Protein AF-A0A556VVG6-F1 (afdb_monomer_lite)

Radius of gyration: 18.78 Å; chains: 1; bounding box: 62×35×52 Å

Foldseek 3Di:
DPDDPAFEAEAFDVACTQFVHGLLVLLQVLQPDHDDPCLVPVDDQLCPLVSSLSVLVVSLVVPCALVSQQVSQQQGQTFPPWGGAGPDCGRCVVRVNNVVDPDDQDFDWDQDPSRGIHTAASDADDDPRHRRRDQVLVVLVVVQVVVCVVPVHGRPEYEYEEEEPSRQRNQLNHAQRYEYAYAPPGHNNVVVVVCCVVPPPSRHYHYQYDNGVVSVVVVVVVPD

Sequence (224 aa):
MVSTAARFLFLFDFDETLIDENSDNSVVRAAPFTLPVSLSNSQRPRFFLEHSQKIMTFLNESGVTEEAVRDAIERIPASPGRGGASPLPTWLRHAGARGLFAEVFTNPAEFNRDGRLVLRPYHAHSCPECPENMCKQLILRDYASKRAKEQGEPFQKIFYIGDGQNDVCPTLALGLNDTVFPRRGFPMHRIIQDLQRTQPGVYRPSVVPWERGQDVVDFLKTIL

pLDDT: mean 87.8, std 13.01, range [29.97, 98.69]

Structure (mmCIF, N/CA/C/O backbone):
data_AF-A0A556VVG6-F1
#
_entry.id   AF-A0A556VVG6-F1
#
loop_
_atom_site.group_PDB
_atom_site.id
_atom_site.type_symbol
_atom_site.label_atom_id
_atom_site.label_alt_id
_atom_site.label_comp_id
_atom_site.label_asym_id
_atom_site.label_entity_id
_atom_site.label_seq_id
_atom_site.pdbx_PDB_ins_code
_atom_site.Cartn_x
_atom_site.Cartn_y
_atom_site.Cartn_z
_atom_site.occupancy
_atom_site.B_iso_or_equiv
_atom_site.auth_seq_id
_atom_site.auth_comp_id
_atom_site.auth_asym_id
_atom_site.auth_atom_id
_atom_site.pdbx_PDB_model_num
ATOM 1 N N . MET A 1 1 ? -36.905 3.305 13.032 1.00 42.81 1 MET A N 1
ATOM 2 C CA . MET A 1 1 ? -35.471 3.629 12.872 1.00 42.81 1 MET A CA 1
ATOM 3 C C . MET A 1 1 ? -34.964 2.850 11.677 1.00 42.81 1 MET A C 1
ATOM 5 O O . MET A 1 1 ? -35.219 1.654 11.628 1.00 42.81 1 MET A O 1
ATOM 9 N N . VAL A 1 2 ? -34.324 3.506 10.709 1.00 49.06 2 VAL A N 1
ATOM 10 C CA . VAL A 1 2 ? -33.578 2.786 9.667 1.00 49.06 2 VAL A CA 1
ATOM 11 C C . VAL A 1 2 ? -32.308 2.273 10.334 1.00 49.06 2 VA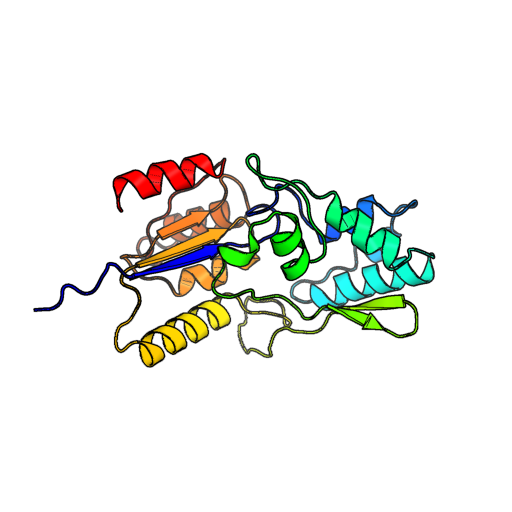L A C 1
ATOM 13 O O . VAL A 1 2 ? -31.573 3.070 10.910 1.00 49.06 2 VAL A O 1
ATOM 16 N N . SER A 1 3 ? -32.085 0.961 10.313 1.00 49.41 3 SER A N 1
ATOM 17 C CA . SER A 1 3 ? -30.791 0.400 10.703 1.00 49.41 3 SER A CA 1
ATOM 18 C C . SER A 1 3 ? -29.770 0.862 9.666 1.00 49.41 3 SER A C 1
ATOM 20 O O . SER A 1 3 ? -29.900 0.494 8.496 1.00 49.41 3 SER A O 1
ATOM 22 N N . THR A 1 4 ? -28.807 1.706 10.047 1.00 65.44 4 THR A N 1
ATOM 23 C CA . THR A 1 4 ? -27.690 2.011 9.151 1.00 65.44 4 THR A CA 1
ATOM 24 C C . THR A 1 4 ? -26.854 0.745 9.008 1.00 65.44 4 THR A C 1
ATOM 26 O O . THR A 1 4 ? -26.454 0.125 9.995 1.00 65.44 4 THR A O 1
ATOM 29 N N . ALA A 1 5 ? -26.664 0.297 7.765 1.00 76.38 5 ALA A N 1
ATOM 30 C CA . ALA A 1 5 ? -25.871 -0.893 7.485 1.00 76.38 5 ALA A CA 1
ATOM 31 C C . ALA A 1 5 ? -24.452 -0.715 8.045 1.00 76.38 5 ALA A C 1
ATOM 33 O O . ALA A 1 5 ? -23.927 0.398 8.065 1.00 76.38 5 ALA A O 1
ATOM 34 N N . ALA A 1 6 ? -23.824 -1.801 8.497 1.00 83.94 6 ALA A N 1
ATOM 35 C CA . ALA A 1 6 ? -22.479 -1.725 9.053 1.00 83.94 6 ALA A CA 1
ATOM 36 C C . ALA A 1 6 ? -21.485 -1.185 8.005 1.00 83.94 6 ALA A C 1
ATOM 38 O O . ALA A 1 6 ? -21.429 -1.669 6.873 1.00 83.94 6 ALA A O 1
ATOM 39 N N . ARG A 1 7 ? -20.725 -0.144 8.368 1.00 91.62 7 ARG A N 1
ATOM 40 C CA . ARG A 1 7 ? -19.848 0.597 7.445 1.00 91.62 7 ARG A CA 1
ATOM 41 C C . ARG A 1 7 ? -18.387 0.386 7.784 1.00 91.62 7 ARG A C 1
ATOM 43 O O . ARG A 1 7 ? -17.877 0.963 8.744 1.00 91.62 7 ARG A O 1
ATOM 50 N N . PHE A 1 8 ? -17.704 -0.363 6.930 1.00 95.62 8 PHE A N 1
ATOM 51 C CA . PHE A 1 8 ? -16.290 -0.681 7.075 1.00 95.62 8 PHE A CA 1
ATOM 52 C C . PHE A 1 8 ? -15.470 -0.107 5.924 1.00 95.62 8 PHE A C 1
ATOM 54 O O . PHE A 1 8 ? -15.934 -0.057 4.784 1.00 95.62 8 PHE A O 1
ATOM 61 N N . LEU A 1 9 ? -14.246 0.319 6.228 1.00 97.00 9 LEU A N 1
ATOM 62 C CA . LEU A 1 9 ? -13.262 0.729 5.231 1.00 97.00 9 LEU A CA 1
ATOM 63 C C . LEU A 1 9 ? -12.093 -0.247 5.259 1.00 97.00 9 LEU A C 1
ATOM 65 O O . LEU A 1 9 ? -11.469 -0.414 6.300 1.00 97.00 9 LEU A O 1
ATOM 69 N N . PHE A 1 10 ? -11.774 -0.840 4.114 1.00 97.62 10 PHE A N 1
ATOM 70 C CA . PHE A 1 10 ? -10.590 -1.673 3.938 1.00 97.62 10 PHE A CA 1
ATOM 71 C C . PHE A 1 10 ? -9.574 -0.928 3.074 1.00 97.62 10 PHE A C 1
ATOM 73 O O . PHE A 1 10 ? -9.920 -0.439 1.996 1.00 97.62 10 PHE A O 1
ATOM 80 N N . LEU A 1 11 ? -8.334 -0.844 3.547 1.00 97.88 11 LEU A N 1
ATOM 81 C CA . LEU A 1 11 ? -7.179 -0.379 2.788 1.00 97.88 11 LEU A CA 1
ATOM 82 C C . LEU A 1 11 ? -6.175 -1.526 2.694 1.00 97.88 11 LEU A C 1
ATOM 84 O O . LEU A 1 11 ? -5.907 -2.193 3.691 1.00 97.88 11 LEU A O 1
ATOM 88 N N . PHE A 1 12 ? -5.621 -1.725 1.506 1.00 96.38 12 PHE A N 1
ATOM 89 C CA . PHE A 1 12 ? -4.607 -2.732 1.219 1.00 96.38 12 PHE A CA 1
ATOM 90 C C . PHE A 1 12 ? -3.403 -2.023 0.599 1.00 96.38 12 PHE A C 1
ATOM 92 O O . PHE A 1 12 ? -3.608 -1.189 -0.290 1.00 96.38 12 PHE A O 1
ATOM 99 N N . ASP A 1 13 ? -2.180 -2.351 1.024 1.00 95.94 13 ASP A N 1
ATOM 100 C CA . ASP A 1 13 ? -1.021 -2.110 0.162 1.00 95.94 13 ASP A CA 1
ATOM 101 C C . ASP A 1 13 ? -1.051 -3.048 -1.052 1.00 95.94 13 ASP A C 1
ATOM 103 O O . ASP A 1 13 ? -1.795 -4.033 -1.082 1.00 95.94 13 ASP A O 1
ATOM 107 N N . PHE A 1 14 ? -0.272 -2.725 -2.080 1.00 91.25 14 PHE A N 1
ATOM 108 C CA . PHE A 1 14 ? -0.204 -3.528 -3.292 1.00 91.25 14 PHE A CA 1
ATOM 109 C C . PHE A 1 14 ? 0.949 -4.533 -3.269 1.00 91.25 14 PHE A C 1
ATOM 111 O O . PHE A 1 14 ? 0.695 -5.737 -3.170 1.00 91.25 14 PHE A O 1
ATOM 118 N N . ASP A 1 15 ? 2.184 -4.032 -3.357 1.00 88.88 15 ASP A N 1
ATOM 119 C CA . ASP A 1 15 ? 3.408 -4.836 -3.327 1.00 88.88 15 ASP A CA 1
ATOM 120 C C . ASP A 1 15 ? 3.462 -5.687 -2.055 1.00 88.88 15 ASP A C 1
ATOM 122 O O . ASP A 1 15 ? 3.043 -5.230 -0.995 1.00 88.88 15 ASP A O 1
ATOM 126 N N . GLU A 1 16 ? 3.929 -6.934 -2.171 1.00 88.88 16 GLU A N 1
ATOM 127 C CA . GLU A 1 16 ? 4.082 -7.879 -1.048 1.00 88.88 16 GLU A CA 1
ATOM 128 C C . GLU A 1 16 ? 2.816 -8.069 -0.163 1.00 88.88 16 GLU A C 1
ATOM 130 O O . GLU A 1 16 ? 2.898 -8.622 0.938 1.00 88.88 16 GLU A O 1
ATOM 135 N N . THR A 1 17 ? 1.636 -7.643 -0.636 1.00 90.31 17 THR A N 1
ATOM 136 C CA . THR A 1 17 ? 0.352 -7.672 0.081 1.00 90.31 17 THR A CA 1
ATOM 137 C C . THR A 1 17 ? -0.777 -8.2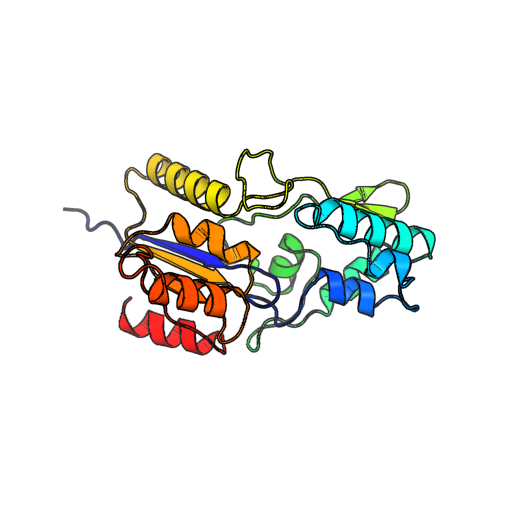26 -0.802 1.00 90.31 17 THR A C 1
ATOM 139 O O . THR A 1 17 ? -1.279 -9.330 -0.561 1.00 90.31 17 THR A O 1
ATOM 142 N N . LEU A 1 18 ? -1.179 -7.502 -1.855 1.00 87.00 18 LEU A N 1
ATOM 143 C CA . LEU A 1 18 ? -2.126 -8.001 -2.870 1.00 87.00 18 LEU A CA 1
ATOM 144 C C . LEU A 1 18 ? -1.428 -8.883 -3.920 1.00 87.00 18 LEU A C 1
ATOM 146 O O . LEU A 1 18 ? -2.054 -9.784 -4.483 1.00 87.00 18 LEU A O 1
ATOM 150 N N . ILE A 1 19 ? -0.139 -8.642 -4.155 1.00 83.44 19 ILE A N 1
ATOM 151 C CA . ILE A 1 19 ? 0.772 -9.484 -4.941 1.00 83.44 19 ILE A CA 1
ATOM 152 C C . ILE A 1 19 ? 1.849 -10.081 -4.021 1.00 83.44 19 ILE A C 1
ATOM 154 O O . ILE A 1 19 ? 2.154 -9.497 -2.987 1.00 83.44 19 ILE A O 1
ATOM 158 N N . ASP A 1 20 ? 2.415 -11.241 -4.368 1.00 78.94 20 ASP A N 1
ATOM 159 C CA . ASP A 1 20 ? 3.465 -11.913 -3.560 1.00 78.94 20 ASP A CA 1
ATOM 160 C C . ASP A 1 20 ? 4.892 -11.469 -3.941 1.00 78.94 20 ASP A C 1
ATOM 162 O O . ASP A 1 20 ? 5.865 -12.183 -3.713 1.00 78.94 20 ASP A O 1
ATOM 166 N N . GLU A 1 21 ? 5.001 -10.318 -4.605 1.00 80.88 21 GLU A N 1
ATOM 167 C CA . GLU A 1 21 ? 6.246 -9.748 -5.113 1.00 80.88 21 GLU A CA 1
ATOM 168 C C . GLU A 1 21 ? 6.221 -8.219 -4.969 1.00 80.88 21 GLU A C 1
ATOM 170 O O . GLU A 1 21 ? 5.165 -7.600 -4.818 1.00 80.88 21 GLU A O 1
ATOM 175 N N . ASN A 1 22 ? 7.387 -7.589 -5.097 1.00 84.81 22 ASN A N 1
ATOM 176 C CA . ASN A 1 22 ? 7.510 -6.160 -5.366 1.00 84.81 22 ASN A CA 1
ATOM 177 C C . ASN A 1 22 ? 7.554 -5.883 -6.883 1.00 84.81 22 ASN A C 1
ATOM 179 O O . ASN A 1 22 ? 8.426 -6.404 -7.584 1.00 84.81 22 ASN A O 1
ATOM 183 N N . SER A 1 23 ? 6.653 -5.027 -7.366 1.00 80.88 23 SER A N 1
ATOM 184 C CA . SER A 1 23 ? 6.429 -4.747 -8.789 1.00 80.88 23 SER A CA 1
ATOM 185 C C . SER A 1 23 ? 7.566 -3.988 -9.484 1.00 80.88 23 SER A C 1
ATOM 187 O O . SER A 1 23 ? 7.906 -4.339 -10.617 1.00 80.88 23 SER A O 1
ATOM 189 N N . ASP A 1 24 ? 8.220 -3.030 -8.813 1.00 80.19 24 ASP A N 1
ATOM 190 C CA . ASP A 1 24 ? 9.436 -2.368 -9.326 1.00 80.19 24 ASP A CA 1
ATOM 191 C C . ASP A 1 24 ? 10.531 -3.417 -9.614 1.00 80.19 24 ASP A C 1
ATOM 193 O O . ASP A 1 24 ? 11.123 -3.444 -10.699 1.00 80.19 24 ASP A O 1
ATOM 197 N N . ASN A 1 25 ? 10.747 -4.354 -8.683 1.00 82.94 25 ASN A N 1
ATOM 198 C CA . ASN A 1 25 ? 11.699 -5.450 -8.864 1.00 82.94 25 ASN A CA 1
ATOM 199 C C . ASN A 1 25 ? 11.289 -6.424 -9.986 1.00 82.94 25 ASN A C 1
ATOM 201 O O . ASN A 1 25 ? 12.168 -6.985 -10.643 1.00 82.94 25 ASN A O 1
ATOM 205 N N . SER A 1 26 ? 9.991 -6.644 -10.227 1.00 80.94 26 SER A N 1
ATOM 206 C CA . SER A 1 26 ? 9.506 -7.516 -11.310 1.00 80.94 26 SER A CA 1
ATOM 207 C C . SER A 1 26 ? 9.819 -6.937 -12.695 1.00 80.94 26 SER A C 1
ATOM 209 O O . SER A 1 26 ? 10.292 -7.670 -13.564 1.00 80.94 26 SER A O 1
ATOM 211 N N . VAL A 1 27 ? 9.665 -5.618 -12.885 1.00 81.44 27 VAL A N 1
ATOM 212 C CA . VAL A 1 27 ? 10.075 -4.927 -14.127 1.00 81.44 27 VAL A CA 1
ATOM 213 C C . VAL A 1 27 ? 11.585 -5.045 -14.346 1.00 81.44 27 VAL A C 1
ATOM 215 O O . VAL A 1 27 ? 12.028 -5.352 -15.451 1.00 81.44 27 VAL A O 1
ATOM 218 N N . VAL A 1 28 ? 12.386 -4.874 -13.288 1.00 84.75 28 VAL A N 1
ATOM 219 C CA . VAL A 1 28 ? 13.848 -5.027 -13.362 1.00 84.75 28 VAL A CA 1
ATOM 220 C C . VAL A 1 28 ? 14.261 -6.467 -13.690 1.00 84.75 28 VAL A C 1
ATOM 222 O O . VAL A 1 28 ? 15.150 -6.662 -14.514 1.00 84.75 28 VAL A O 1
ATOM 225 N N . ARG A 1 29 ? 13.608 -7.484 -13.106 1.00 84.50 29 ARG A N 1
ATOM 226 C CA . ARG A 1 29 ? 13.876 -8.907 -13.404 1.00 84.50 29 ARG A CA 1
ATOM 227 C C . ARG A 1 29 ? 13.554 -9.304 -14.847 1.00 84.50 29 ARG A C 1
ATOM 229 O O . ARG A 1 29 ? 14.140 -10.262 -15.340 1.00 84.50 29 ARG A O 1
ATOM 236 N N . ALA A 1 30 ? 12.626 -8.609 -15.501 1.00 82.50 30 ALA A N 1
ATOM 237 C CA . ALA A 1 30 ? 12.256 -8.873 -16.889 1.00 82.50 30 ALA A CA 1
ATOM 238 C C . ALA A 1 30 ? 13.218 -8.246 -17.916 1.00 82.50 30 ALA A C 1
ATOM 240 O O . ALA A 1 30 ? 13.151 -8.586 -19.098 1.00 82.50 30 ALA A O 1
ATOM 241 N N . ALA A 1 31 ? 14.116 -7.349 -17.492 1.00 85.75 31 ALA A N 1
ATOM 242 C CA . ALA A 1 31 ? 15.143 -6.805 -18.369 1.00 85.75 31 ALA A CA 1
ATOM 243 C C . ALA A 1 31 ? 16.147 -7.905 -18.782 1.00 85.75 31 ALA A C 1
ATOM 245 O O . ALA A 1 31 ? 16.556 -8.710 -17.944 1.00 85.75 31 ALA A O 1
ATOM 246 N N . PRO A 1 32 ? 16.626 -7.932 -20.041 1.00 86.50 32 PRO A N 1
ATOM 247 C CA . PRO A 1 32 ? 17.590 -8.934 -20.515 1.00 86.50 32 PRO A CA 1
ATOM 248 C C . PRO A 1 32 ? 19.031 -8.697 -20.007 1.00 86.50 32 PRO A C 1
ATOM 250 O O . PRO A 1 32 ? 19.986 -9.241 -20.558 1.00 86.50 32 PRO A O 1
ATOM 253 N N . PHE A 1 33 ? 19.205 -7.862 -18.980 1.00 88.00 33 PHE A N 1
ATOM 254 C CA . PHE A 1 33 ? 20.481 -7.431 -18.414 1.00 88.00 33 PHE A CA 1
ATOM 255 C C . PHE A 1 33 ? 20.324 -7.094 -16.925 1.00 88.00 33 PHE A C 1
ATOM 257 O O . PHE A 1 33 ? 19.227 -6.823 -16.438 1.00 88.00 33 PHE A O 1
ATOM 264 N N . THR A 1 34 ? 21.436 -7.056 -16.192 1.00 88.19 34 THR A N 1
ATOM 265 C CA . THR A 1 34 ? 21.471 -6.571 -14.807 1.00 88.19 34 THR A CA 1
ATOM 266 C C . THR A 1 34 ? 21.655 -5.053 -14.756 1.00 88.19 34 THR A C 1
ATOM 268 O O . THR A 1 34 ? 22.391 -4.476 -15.556 1.00 88.19 34 THR A O 1
ATOM 271 N N . LEU A 1 35 ? 21.015 -4.387 -13.789 1.00 89.56 35 LEU A N 1
ATOM 272 C CA . LEU A 1 35 ? 21.270 -2.965 -13.538 1.00 89.56 35 LEU A CA 1
ATOM 273 C C . LEU A 1 35 ? 22.719 -2.743 -13.054 1.00 89.56 35 LEU A C 1
ATOM 2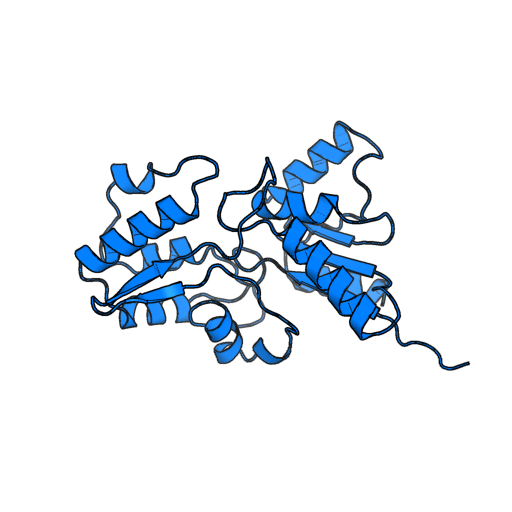75 O O . LEU A 1 35 ? 23.230 -3.548 -12.267 1.00 89.56 35 LEU A O 1
ATOM 279 N N . PRO A 1 36 ? 23.373 -1.629 -13.439 1.00 91.56 36 PRO A N 1
ATOM 280 C CA . PRO A 1 36 ? 24.657 -1.234 -12.873 1.00 91.56 36 PRO A CA 1
ATOM 281 C C . PRO A 1 36 ? 24.580 -1.094 -11.349 1.00 91.56 36 PRO A C 1
ATOM 283 O O . PRO A 1 36 ? 23.672 -0.451 -10.826 1.00 91.56 36 PRO A O 1
ATOM 286 N N . VAL A 1 37 ? 25.576 -1.616 -10.625 1.00 88.50 37 VAL A N 1
ATOM 287 C CA . VAL A 1 37 ? 25.625 -1.566 -9.146 1.00 88.50 37 VAL A CA 1
ATOM 288 C C . VAL A 1 37 ? 25.523 -0.132 -8.607 1.00 88.50 37 VAL A C 1
ATOM 290 O O . VAL A 1 37 ? 24.898 0.102 -7.576 1.00 88.50 37 VAL A O 1
ATOM 293 N N . SER A 1 38 ? 26.088 0.844 -9.324 1.00 90.50 38 SER A N 1
ATOM 294 C CA . SER A 1 38 ? 25.982 2.274 -9.006 1.00 90.50 38 SER A CA 1
ATOM 295 C C . SER A 1 38 ? 24.549 2.811 -9.081 1.00 90.50 38 SER A C 1
ATOM 297 O O . SER A 1 38 ? 24.194 3.689 -8.299 1.00 90.50 38 SER A O 1
ATOM 299 N N . LEU A 1 39 ? 23.725 2.284 -9.991 1.00 89.50 39 LEU A N 1
ATOM 300 C CA . LEU A 1 39 ? 22.311 2.628 -10.111 1.00 89.50 39 LEU A CA 1
ATOM 301 C C . LEU A 1 39 ? 21.493 1.908 -9.034 1.00 89.50 39 LEU A C 1
ATOM 303 O O . LEU A 1 39 ? 20.742 2.574 -8.324 1.00 89.50 39 LEU A O 1
ATOM 307 N N . SER A 1 40 ? 21.690 0.599 -8.846 1.00 84.88 40 SER A N 1
ATOM 308 C CA . SER A 1 40 ? 21.001 -0.191 -7.811 1.00 84.88 40 SER A CA 1
ATOM 309 C C . SER A 1 40 ? 21.226 0.376 -6.405 1.00 84.88 40 SER A C 1
ATOM 311 O O . SER A 1 40 ? 20.282 0.535 -5.639 1.00 84.88 40 SER A O 1
ATOM 313 N N . ASN A 1 41 ? 22.456 0.792 -6.090 1.00 86.31 41 ASN A N 1
ATOM 314 C CA . ASN A 1 41 ? 22.805 1.363 -4.786 1.00 86.31 41 ASN A CA 1
ATOM 315 C C . ASN A 1 41 ? 22.558 2.885 -4.691 1.00 86.31 41 ASN A C 1
ATOM 317 O O . ASN A 1 41 ? 22.978 3.514 -3.722 1.00 86.31 41 ASN A O 1
ATOM 321 N N . SER A 1 42 ? 21.898 3.506 -5.680 1.00 86.50 42 SER A N 1
ATOM 322 C CA . SER A 1 42 ? 21.636 4.958 -5.689 1.00 86.50 42 SER A CA 1
ATOM 323 C C . SER A 1 42 ? 20.438 5.395 -4.835 1.00 86.50 42 SER A C 1
ATOM 325 O O . SER A 1 42 ? 20.163 6.596 -4.741 1.00 86.50 42 SER A O 1
ATOM 327 N N . GLN A 1 43 ? 19.700 4.450 -4.241 1.00 85.56 43 GLN A N 1
ATOM 328 C CA . GLN A 1 43 ? 18.522 4.752 -3.435 1.00 85.56 43 GLN A CA 1
ATOM 329 C C . GLN A 1 43 ? 18.914 5.533 -2.175 1.00 85.56 43 GLN A C 1
ATOM 331 O O . GLN A 1 43 ? 19.773 5.118 -1.399 1.00 85.56 43 GLN A O 1
ATOM 336 N N . ARG A 1 44 ? 18.243 6.664 -1.944 1.00 85.00 44 ARG A N 1
ATOM 337 C CA . ARG A 1 44 ? 18.393 7.467 -0.725 1.00 85.00 44 ARG A CA 1
ATOM 338 C C . ARG A 1 44 ? 17.103 7.388 0.098 1.00 85.00 44 ARG A C 1
ATOM 340 O O . ARG A 1 44 ? 16.025 7.342 -0.504 1.00 85.00 44 ARG A O 1
ATOM 347 N N . PRO A 1 45 ? 17.169 7.418 1.444 1.00 82.88 45 PRO A N 1
ATOM 348 C CA . PRO A 1 45 ? 15.977 7.510 2.282 1.00 82.88 45 PRO A CA 1
ATOM 349 C C . PRO A 1 45 ? 15.065 8.646 1.811 1.00 82.88 45 PRO A C 1
ATOM 351 O O . PRO A 1 45 ? 15.549 9.732 1.504 1.00 82.88 45 PRO A O 1
ATOM 354 N N . ARG A 1 46 ? 13.754 8.389 1.748 1.00 81.12 46 ARG A N 1
ATOM 355 C CA . ARG A 1 46 ? 12.699 9.317 1.284 1.00 81.12 46 ARG A CA 1
ATOM 356 C C . ARG A 1 46 ? 12.688 9.680 -0.215 1.00 81.12 46 ARG A C 1
ATOM 358 O O . ARG A 1 46 ? 11.652 10.135 -0.689 1.00 81.12 46 ARG A O 1
ATOM 365 N N . PHE A 1 47 ? 13.740 9.382 -0.982 1.00 84.94 47 PHE A N 1
ATOM 366 C CA . PHE A 1 47 ? 13.831 9.645 -2.432 1.00 84.94 47 PHE A CA 1
ATOM 367 C C . PHE A 1 47 ? 13.487 8.415 -3.294 1.00 84.94 47 PHE A C 1
ATOM 369 O O . PHE A 1 47 ? 14.152 8.126 -4.290 1.00 84.94 47 PHE A O 1
ATOM 376 N N . PHE A 1 48 ? 12.444 7.668 -2.912 1.00 84.75 48 PHE A N 1
ATOM 377 C CA . PHE A 1 48 ? 12.016 6.456 -3.624 1.00 84.75 48 PHE A CA 1
ATOM 378 C C . PHE A 1 48 ? 11.652 6.751 -5.088 1.00 84.75 48 PHE A C 1
ATOM 380 O O . PHE A 1 48 ? 12.236 6.165 -5.994 1.00 84.75 48 PHE A O 1
ATOM 387 N N . LEU A 1 49 ? 10.779 7.738 -5.325 1.00 87.50 49 LEU A N 1
ATOM 388 C CA . LEU A 1 49 ? 10.336 8.121 -6.671 1.00 87.50 49 LEU A CA 1
ATOM 389 C C . LEU A 1 49 ? 11.498 8.539 -7.592 1.00 87.50 49 LEU A C 1
ATOM 391 O O . LEU A 1 49 ? 11.507 8.186 -8.766 1.00 87.50 49 LEU A O 1
ATOM 395 N N . GLU A 1 50 ? 12.490 9.265 -7.065 1.00 89.50 50 GLU A N 1
ATOM 396 C CA . GLU A 1 50 ? 13.685 9.667 -7.822 1.00 89.50 50 GLU A CA 1
ATOM 397 C C . GLU A 1 50 ? 14.507 8.441 -8.249 1.00 89.50 50 GLU A C 1
ATOM 399 O O . GLU A 1 50 ? 14.980 8.368 -9.383 1.00 89.50 50 GLU A O 1
ATOM 404 N N . HIS A 1 51 ? 14.667 7.466 -7.352 1.00 90.06 51 HIS A N 1
ATOM 405 C CA . HIS A 1 51 ? 15.392 6.230 -7.626 1.00 90.06 51 HIS A CA 1
ATOM 406 C C . HIS A 1 51 ? 14.662 5.359 -8.660 1.00 90.06 51 HIS A C 1
ATOM 408 O O . HIS A 1 51 ? 15.266 5.015 -9.679 1.00 90.06 51 HIS A O 1
ATOM 414 N N . SER A 1 52 ? 13.360 5.099 -8.483 1.00 89.75 52 SER A N 1
ATOM 415 C CA . SER A 1 52 ? 12.561 4.364 -9.474 1.00 89.75 52 SER A CA 1
ATOM 416 C C . SER A 1 52 ? 12.557 5.091 -10.829 1.00 89.75 52 SER A C 1
ATOM 418 O O . SER A 1 52 ? 12.723 4.454 -11.866 1.00 89.75 52 SER A O 1
ATOM 420 N N . GLN A 1 53 ? 12.499 6.431 -10.863 1.00 92.06 53 GLN A N 1
ATOM 421 C CA . GLN A 1 53 ? 12.594 7.190 -12.118 1.00 92.06 53 GLN A CA 1
ATOM 422 C C . GLN A 1 53 ? 13.961 7.058 -12.811 1.00 92.06 53 GLN A C 1
ATOM 424 O O . GLN A 1 53 ? 14.005 7.013 -14.045 1.00 92.06 53 GLN A O 1
ATOM 429 N N . LYS A 1 54 ? 15.073 6.972 -12.066 1.00 92.12 54 LYS A N 1
ATOM 430 C CA . LYS A 1 54 ? 16.399 6.686 -12.649 1.00 92.12 54 LYS A CA 1
ATOM 431 C C . LYS A 1 54 ? 16.442 5.289 -13.261 1.00 92.12 54 LYS A C 1
ATOM 433 O O . LYS A 1 54 ? 16.931 5.149 -14.377 1.00 92.12 54 LYS A O 1
ATOM 438 N N . ILE A 1 55 ? 15.880 4.288 -12.578 1.00 91.81 55 ILE A N 1
ATOM 439 C CA . ILE A 1 55 ? 15.779 2.918 -13.101 1.00 91.81 55 ILE A CA 1
ATOM 440 C C . ILE A 1 55 ? 14.946 2.894 -14.387 1.00 91.81 55 ILE A C 1
ATOM 442 O O . ILE A 1 55 ? 15.441 2.440 -15.413 1.00 91.81 55 ILE A O 1
ATOM 446 N N . MET A 1 56 ? 13.737 3.462 -14.382 1.00 90.75 56 MET A N 1
ATOM 447 C CA . MET A 1 56 ? 12.870 3.508 -15.570 1.00 90.75 56 MET A CA 1
ATOM 448 C C . MET A 1 56 ? 13.495 4.281 -16.744 1.00 90.75 56 MET A C 1
ATOM 450 O O . MET A 1 56 ? 13.256 3.941 -17.901 1.00 90.75 56 MET A O 1
ATOM 454 N N . THR A 1 57 ? 14.326 5.291 -16.463 1.00 92.25 57 THR A N 1
ATOM 455 C CA . THR A 1 57 ? 15.110 5.992 -17.494 1.00 92.25 57 THR A CA 1
ATOM 456 C C . THR A 1 57 ? 16.184 5.077 -18.082 1.00 92.25 57 THR A C 1
ATOM 458 O O . THR A 1 57 ? 16.210 4.890 -19.294 1.00 92.25 57 THR A O 1
ATOM 461 N N . PHE A 1 58 ? 16.996 4.432 -17.238 1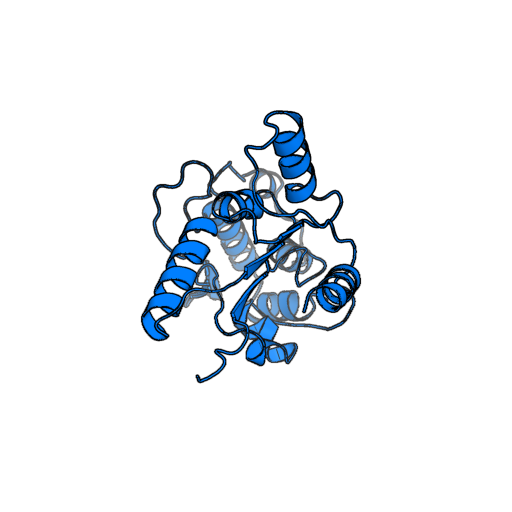.00 92.94 58 PHE A N 1
ATOM 462 C CA . PHE A 1 58 ? 18.048 3.511 -17.678 1.00 92.94 58 PHE A CA 1
ATOM 463 C C . PHE A 1 58 ? 17.502 2.312 -18.470 1.00 92.94 58 PHE A C 1
ATOM 465 O O . PHE A 1 58 ? 18.110 1.899 -19.456 1.00 92.94 58 PHE A O 1
ATOM 472 N N . LEU A 1 59 ? 16.350 1.758 -18.070 1.00 92.25 59 LEU A N 1
ATOM 473 C CA . LEU A 1 59 ? 15.696 0.657 -18.785 1.00 92.25 59 LEU A CA 1
ATOM 474 C C . LEU A 1 59 ? 15.312 1.068 -20.218 1.00 92.25 59 LEU A C 1
ATOM 476 O O . LEU A 1 59 ? 15.633 0.348 -21.162 1.00 92.25 59 LEU A O 1
ATOM 480 N N . ASN A 1 60 ? 14.692 2.241 -20.387 1.00 92.62 60 ASN A N 1
ATOM 481 C CA . ASN A 1 60 ? 14.336 2.794 -21.697 1.00 92.62 60 ASN A CA 1
ATOM 482 C C . ASN A 1 60 ? 15.581 3.116 -22.550 1.00 92.62 60 ASN A C 1
ATOM 484 O O . ASN A 1 60 ? 15.642 2.708 -23.707 1.00 92.62 60 ASN A O 1
ATOM 488 N N . GLU A 1 61 ? 16.605 3.752 -21.970 1.00 92.44 61 GLU A N 1
ATOM 489 C CA . GLU A 1 61 ? 17.894 4.021 -22.637 1.00 92.44 61 GLU A CA 1
ATOM 490 C C . GLU A 1 61 ? 18.629 2.732 -23.056 1.00 92.44 61 GLU A C 1
ATOM 492 O O . GLU A 1 61 ? 19.362 2.725 -24.043 1.00 92.44 61 GLU A O 1
ATOM 497 N N . SER A 1 62 ? 18.386 1.624 -22.348 1.00 92.81 62 SER A N 1
ATOM 498 C CA . SER A 1 62 ? 18.911 0.285 -22.654 1.00 92.81 62 SER A CA 1
ATOM 499 C C . SER A 1 62 ? 18.000 -0.540 -23.582 1.00 92.81 62 SER A C 1
ATOM 501 O O . SER A 1 62 ? 18.224 -1.737 -23.760 1.00 92.81 62 SER A O 1
ATOM 503 N N . GLY A 1 63 ? 16.970 0.073 -24.178 1.00 91.06 63 GLY A N 1
ATOM 504 C CA . GLY A 1 63 ? 16.106 -0.548 -25.187 1.00 91.06 63 GLY A CA 1
ATOM 505 C C . GLY A 1 63 ? 14.932 -1.379 -24.655 1.00 91.06 63 GLY A C 1
ATOM 506 O O . GLY A 1 63 ? 14.292 -2.078 -25.441 1.00 91.06 63 GLY A O 1
ATOM 507 N N . VAL A 1 64 ? 14.609 -1.316 -23.358 1.00 91.00 64 VAL A N 1
ATOM 508 C CA . VAL A 1 64 ? 13.390 -1.948 -22.823 1.00 91.00 64 VAL A CA 1
ATOM 509 C C . VAL A 1 64 ? 12.167 -1.155 -23.292 1.00 91.00 64 VAL A C 1
ATOM 511 O O . VAL A 1 64 ? 12.042 0.041 -23.024 1.00 91.00 64 VAL A O 1
ATOM 514 N N . THR A 1 65 ? 11.267 -1.823 -24.015 1.00 90.50 65 THR A N 1
ATOM 515 C CA . THR A 1 65 ? 10.088 -1.207 -24.638 1.00 90.50 65 THR A CA 1
ATOM 516 C C . THR A 1 65 ? 8.921 -1.053 -23.659 1.00 90.50 65 THR A C 1
ATOM 518 O O . THR A 1 65 ? 8.828 -1.763 -22.658 1.00 90.50 65 THR A O 1
ATOM 521 N N . GLU A 1 66 ? 7.975 -0.165 -23.982 1.00 88.56 66 GLU A N 1
ATOM 522 C CA . GLU A 1 66 ? 6.695 -0.056 -23.265 1.00 88.56 66 GLU A CA 1
ATOM 523 C C . GLU A 1 66 ? 5.956 -1.405 -23.194 1.00 88.56 66 GLU A C 1
ATOM 525 O O . GLU A 1 66 ? 5.443 -1.769 -22.138 1.00 88.56 66 GLU A O 1
ATOM 530 N N . GLU A 1 67 ? 5.940 -2.161 -24.294 1.00 87.62 67 GLU A N 1
ATOM 531 C CA . GLU A 1 67 ? 5.348 -3.501 -24.364 1.00 87.62 67 GLU A CA 1
ATOM 532 C C . GLU A 1 67 ? 6.025 -4.462 -23.379 1.00 87.62 67 GLU A C 1
ATOM 534 O O . GLU A 1 67 ? 5.339 -5.075 -22.569 1.00 87.62 67 GLU A O 1
ATOM 539 N N . ALA A 1 68 ? 7.363 -4.510 -23.348 1.00 86.38 68 ALA A N 1
ATOM 540 C CA . ALA A 1 68 ? 8.104 -5.352 -22.410 1.00 86.38 68 ALA A CA 1
ATOM 541 C C . ALA A 1 68 ? 7.842 -4.977 -20.940 1.00 86.38 68 ALA A C 1
ATOM 543 O O . ALA A 1 68 ? 7.718 -5.867 -20.100 1.00 86.38 68 ALA A O 1
ATOM 544 N N . VAL A 1 69 ? 7.708 -3.682 -20.618 1.00 84.94 69 VAL A N 1
ATOM 545 C CA . VAL A 1 69 ? 7.323 -3.235 -19.266 1.00 84.94 69 VAL A CA 1
ATOM 546 C C . VAL A 1 69 ? 5.898 -3.677 -18.930 1.00 84.94 69 VAL A C 1
ATOM 548 O O . VAL A 1 69 ? 5.662 -4.157 -17.824 1.00 84.94 69 VAL A O 1
ATOM 551 N N . ARG A 1 70 ? 4.943 -3.552 -19.860 1.00 83.31 70 ARG A N 1
ATOM 552 C CA . ARG A 1 70 ? 3.559 -4.008 -19.648 1.00 83.31 70 ARG A CA 1
ATOM 553 C C . ARG A 1 70 ? 3.513 -5.516 -19.415 1.00 83.31 70 ARG A C 1
ATOM 555 O O . ARG A 1 70 ? 3.007 -5.932 -18.379 1.00 83.31 70 ARG A O 1
ATOM 562 N N . ASP A 1 71 ? 4.132 -6.302 -20.290 1.00 81.94 71 ASP A N 1
ATOM 563 C CA . ASP A 1 71 ? 4.254 -7.761 -20.186 1.00 81.94 71 ASP A CA 1
ATOM 564 C C . ASP A 1 71 ? 4.909 -8.225 -18.878 1.00 81.94 71 ASP A C 1
ATOM 566 O O . ASP A 1 71 ? 4.473 -9.209 -18.275 1.00 81.94 71 ASP A O 1
ATOM 570 N N . ALA A 1 72 ? 5.962 -7.531 -18.438 1.00 81.81 72 ALA A N 1
ATOM 571 C CA . ALA A 1 72 ? 6.673 -7.836 -17.200 1.00 81.81 72 ALA A CA 1
ATOM 572 C C . ALA A 1 72 ? 5.773 -7.679 -15.974 1.00 81.81 72 ALA A C 1
ATOM 574 O O . ALA A 1 72 ? 5.764 -8.551 -15.105 1.00 81.81 72 ALA A O 1
ATOM 575 N N . ILE A 1 73 ? 5.000 -6.589 -15.923 1.00 75.44 73 ILE A N 1
ATOM 576 C CA . ILE A 1 73 ? 4.029 -6.379 -14.851 1.00 75.44 73 ILE A CA 1
ATOM 577 C C . ILE A 1 73 ? 2.910 -7.426 -15.003 1.00 75.44 73 ILE A C 1
ATOM 579 O O . ILE A 1 73 ? 2.608 -8.112 -14.032 1.00 75.44 73 ILE A O 1
ATOM 583 N N . GLU A 1 74 ? 2.389 -7.666 -16.220 1.00 73.75 74 GLU A N 1
ATOM 584 C CA . GLU A 1 74 ? 1.276 -8.603 -16.487 1.00 73.75 74 GLU A CA 1
ATOM 585 C C . GLU A 1 74 ? 1.476 -10.030 -15.976 1.00 73.75 74 GLU A C 1
ATOM 587 O O . GLU A 1 74 ? 0.504 -10.692 -15.604 1.00 73.75 74 GLU A O 1
ATOM 592 N N . ARG A 1 75 ? 2.727 -10.473 -15.861 1.00 74.38 75 ARG A N 1
ATOM 593 C CA . ARG A 1 75 ? 3.086 -11.805 -15.365 1.00 74.38 75 ARG A CA 1
ATOM 594 C C . ARG A 1 75 ? 3.210 -11.897 -13.839 1.00 74.38 75 ARG A C 1
ATOM 596 O O . ARG A 1 75 ? 3.363 -13.009 -13.338 1.00 74.38 75 ARG A O 1
ATOM 603 N N . ILE A 1 76 ? 3.116 -10.786 -13.100 1.00 70.75 76 ILE A N 1
ATOM 604 C CA . ILE A 1 76 ? 3.185 -10.778 -11.630 1.00 70.75 76 ILE A CA 1
ATOM 605 C C . ILE A 1 76 ? 2.012 -11.592 -11.045 1.00 70.75 76 ILE A C 1
ATOM 607 O O . ILE A 1 76 ? 0.844 -11.263 -11.303 1.00 70.75 76 ILE A O 1
ATOM 611 N N . PRO A 1 77 ? 2.280 -12.629 -10.229 1.00 65.44 77 PRO A N 1
ATOM 612 C CA . PRO A 1 77 ? 1.236 -13.381 -9.547 1.00 65.44 77 PRO A CA 1
ATOM 613 C C . PRO A 1 77 ? 0.578 -12.533 -8.449 1.00 65.44 77 PRO A C 1
ATOM 615 O O . PRO A 1 77 ? 1.238 -11.758 -7.756 1.00 65.44 77 PRO A O 1
ATOM 618 N N . ALA A 1 78 ? -0.730 -12.714 -8.234 1.00 62.34 78 ALA A N 1
ATOM 619 C CA . ALA A 1 78 ? -1.333 -12.238 -6.989 1.00 62.34 78 ALA A CA 1
ATOM 620 C C . ALA A 1 78 ? -0.795 -13.063 -5.813 1.00 62.34 78 ALA A C 1
ATOM 622 O O . ALA A 1 78 ? -0.328 -14.190 -6.010 1.00 62.34 78 ALA A O 1
ATOM 623 N N . SER A 1 79 ? -0.938 -12.555 -4.587 1.00 56.81 79 SER A N 1
ATOM 624 C CA . SER A 1 79 ? -0.713 -13.393 -3.409 1.00 56.81 79 SER A CA 1
ATOM 625 C C . SER A 1 79 ? -1.622 -14.639 -3.472 1.00 56.81 79 SER A C 1
ATOM 627 O O . SER A 1 79 ? -2.738 -14.541 -4.002 1.00 56.81 79 SER A O 1
ATOM 629 N N . PRO A 1 80 ? -1.149 -15.830 -3.033 1.00 49.66 80 PRO A N 1
ATOM 630 C CA . PRO A 1 80 ? -1.737 -17.122 -3.403 1.00 49.66 80 PRO A CA 1
ATOM 631 C C . PRO A 1 80 ? -3.270 -17.184 -3.287 1.00 49.66 80 PRO A C 1
ATOM 633 O O . PRO A 1 80 ? -3.826 -17.328 -2.196 1.00 49.66 80 PRO A O 1
ATOM 636 N N . GLY A 1 81 ? -3.956 -17.069 -4.433 1.00 46.44 81 GLY A N 1
ATOM 637 C CA . GLY A 1 81 ? -5.419 -16.988 -4.482 1.00 46.44 81 GLY A CA 1
ATOM 638 C C . GLY A 1 81 ? -6.042 -16.399 -5.758 1.00 46.44 81 GLY A C 1
ATOM 639 O O . GLY A 1 81 ? -7.173 -16.772 -6.067 1.00 46.44 81 GLY A O 1
ATOM 640 N N . ARG A 1 82 ? -5.362 -15.511 -6.507 1.00 42.47 82 ARG A N 1
ATOM 641 C CA . ARG A 1 82 ? -5.801 -14.966 -7.829 1.00 42.47 82 ARG A CA 1
ATOM 642 C C . ARG A 1 82 ? -4.586 -14.752 -8.762 1.00 42.47 82 ARG A C 1
ATOM 644 O O . ARG A 1 82 ? -3.481 -15.111 -8.372 1.00 42.47 82 ARG A O 1
ATOM 651 N N . GLY A 1 83 ? -4.750 -14.235 -9.988 1.00 32.53 83 GLY A N 1
ATOM 652 C CA . GLY A 1 83 ? -3.639 -14.171 -10.959 1.00 32.53 83 GLY A CA 1
ATOM 653 C C . GLY A 1 83 ? -3.617 -12.970 -11.916 1.00 32.53 83 GLY A C 1
ATOM 654 O O . GLY A 1 83 ? -4.671 -12.559 -12.398 1.00 32.53 83 GLY A O 1
ATOM 655 N N . GLY A 1 84 ? -2.387 -12.507 -12.200 1.00 29.97 84 GLY A N 1
ATOM 656 C CA . GLY A 1 84 ? -1.956 -11.628 -13.301 1.00 29.97 84 GLY A CA 1
ATOM 657 C C . GLY A 1 84 ? -2.255 -10.128 -13.166 1.00 29.97 84 GLY A C 1
ATOM 658 O O . GLY A 1 84 ? -3.338 -9.756 -12.721 1.00 29.97 84 GLY A O 1
ATOM 659 N N . ALA A 1 85 ? -1.377 -9.263 -13.703 1.00 47.75 85 ALA A N 1
ATOM 660 C CA . ALA A 1 85 ? -1.866 -8.028 -14.339 1.00 47.75 85 ALA A CA 1
ATOM 661 C C . ALA A 1 85 ? -0.883 -6.838 -14.538 1.00 47.75 85 ALA A C 1
ATOM 663 O O . ALA A 1 85 ? 0.210 -6.837 -14.018 1.00 47.75 85 ALA A O 1
ATOM 664 N N . SER A 1 86 ? -1.267 -5.836 -15.349 1.00 37.62 86 SER A N 1
ATOM 665 C CA . SER A 1 86 ? -0.437 -4.714 -15.874 1.00 37.62 86 SER A CA 1
ATOM 666 C C . SER A 1 86 ? -0.237 -3.598 -14.806 1.00 37.62 86 SER A C 1
ATOM 668 O O . SER A 1 86 ? -0.523 -3.876 -13.653 1.00 37.62 86 SER A O 1
ATOM 670 N N . PRO A 1 87 ? 0.197 -2.330 -15.036 1.00 54.53 87 PRO A N 1
ATOM 671 C CA . PRO A 1 87 ? 0.393 -1.384 -13.914 1.00 54.53 87 PRO A CA 1
ATOM 672 C C . PRO A 1 87 ? -0.906 -1.103 -13.125 1.00 54.53 87 PRO A C 1
ATOM 674 O O . PRO A 1 87 ? -1.984 -1.044 -13.716 1.00 54.53 87 PRO A O 1
ATOM 677 N N . LEU A 1 88 ? -0.806 -0.933 -11.796 1.00 58.72 88 LEU A N 1
ATOM 678 C CA . LEU A 1 88 ? -1.843 -1.191 -10.768 1.00 58.72 88 LEU A CA 1
ATOM 679 C C . LEU A 1 88 ? -3.341 -1.080 -11.170 1.00 58.72 88 LEU A C 1
ATOM 681 O O . LEU A 1 88 ? -4.060 -2.072 -11.030 1.00 58.72 88 LEU A O 1
ATOM 685 N N . PRO A 1 89 ? -3.888 0.043 -11.686 1.00 60.66 89 PRO A N 1
ATOM 686 C CA . PRO A 1 89 ? -5.304 0.092 -12.080 1.00 60.66 89 PRO A CA 1
ATOM 687 C C . PRO A 1 89 ? -5.656 -0.875 -13.222 1.00 60.66 89 PRO A C 1
ATOM 689 O O . PRO A 1 89 ? -6.792 -1.341 -13.316 1.00 60.66 89 PRO A O 1
ATOM 692 N N . THR A 1 90 ? -4.692 -1.160 -14.098 1.00 64.81 90 THR A N 1
ATOM 693 C CA . THR A 1 90 ? -4.765 -2.173 -15.154 1.00 64.81 90 THR A CA 1
ATOM 694 C C . THR A 1 90 ? -4.446 -3.570 -14.615 1.00 64.81 90 THR A C 1
ATOM 696 O O . THR A 1 90 ? -5.107 -4.501 -15.073 1.00 64.81 90 THR A O 1
ATOM 699 N N . TRP A 1 91 ? -3.575 -3.713 -13.597 1.00 71.19 91 TRP A N 1
ATOM 700 C CA . TRP A 1 91 ? -3.412 -4.974 -12.841 1.00 71.19 91 TRP A CA 1
ATOM 701 C C . TRP A 1 91 ? -4.775 -5.497 -12.412 1.00 71.19 91 TRP A C 1
ATOM 703 O O . TRP A 1 91 ? -5.253 -6.538 -12.854 1.00 71.19 91 TRP A O 1
ATOM 713 N N . LEU A 1 92 ? -5.466 -4.655 -11.645 1.00 70.12 92 LEU A N 1
ATOM 714 C CA . LEU A 1 92 ? -6.765 -4.951 -11.070 1.00 70.12 92 LEU A CA 1
ATOM 715 C C . LEU A 1 92 ? -7.822 -5.243 -12.141 1.00 70.12 92 LEU A C 1
ATOM 717 O O . LEU A 1 92 ? -8.724 -6.036 -11.892 1.00 70.12 92 LEU A O 1
ATOM 721 N N . ARG A 1 93 ? -7.755 -4.614 -13.324 1.00 72.62 93 ARG A N 1
ATOM 722 C CA . ARG A 1 93 ? -8.707 -4.890 -14.415 1.00 72.62 93 ARG A CA 1
ATOM 723 C C . ARG A 1 93 ? -8.511 -6.285 -14.999 1.00 72.62 93 ARG A C 1
ATOM 725 O O . ARG A 1 93 ? -9.492 -7.010 -15.115 1.00 72.62 93 ARG A O 1
ATOM 732 N N . HIS A 1 94 ? -7.277 -6.651 -15.335 1.00 68.19 94 HIS A N 1
ATOM 733 C CA . HIS A 1 94 ? -6.965 -7.956 -15.922 1.00 68.19 94 HIS A CA 1
ATOM 734 C C . HIS A 1 94 ? -7.178 -9.088 -14.900 1.00 68.19 94 HIS A C 1
ATOM 736 O O . HIS A 1 94 ? -7.810 -10.084 -15.232 1.00 68.19 94 HIS A O 1
ATOM 742 N N . ALA A 1 95 ? -6.805 -8.886 -13.630 1.00 68.69 95 ALA A N 1
ATOM 743 C CA . ALA A 1 95 ? -7.099 -9.803 -12.520 1.00 68.69 95 ALA A CA 1
ATOM 744 C C . ALA A 1 95 ? -8.608 -9.987 -12.213 1.00 68.69 95 ALA A C 1
ATOM 746 O O . ALA A 1 95 ? -8.973 -10.682 -11.261 1.00 68.69 95 ALA A O 1
ATOM 747 N N . GLY A 1 96 ? -9.506 -9.286 -12.923 1.00 74.56 96 GLY A N 1
ATOM 748 C CA . GLY A 1 96 ? -10.948 -9.250 -12.641 1.00 74.56 96 GLY A CA 1
ATOM 749 C C . GLY A 1 96 ? -11.316 -8.594 -11.301 1.00 74.56 96 GLY A C 1
ATOM 750 O O . GLY A 1 96 ? -12.465 -8.658 -10.868 1.00 74.56 96 GLY A O 1
ATOM 751 N N . ALA A 1 97 ? -10.356 -7.958 -10.627 1.00 81.94 97 ALA A N 1
ATOM 752 C CA . ALA A 1 97 ? -10.470 -7.451 -9.262 1.00 81.94 97 ALA A CA 1
ATOM 753 C C . ALA A 1 97 ? -10.861 -5.965 -9.169 1.00 81.94 97 ALA A C 1
ATOM 755 O O . ALA A 1 97 ? -11.283 -5.517 -8.107 1.00 81.94 97 ALA A O 1
ATOM 756 N N . ARG A 1 98 ? -10.768 -5.171 -10.250 1.00 85.50 98 ARG A N 1
ATOM 757 C CA . ARG A 1 98 ? -10.979 -3.705 -10.206 1.00 85.50 98 ARG A CA 1
ATOM 758 C C . ARG A 1 98 ? -12.353 -3.312 -9.672 1.00 85.50 98 ARG A C 1
ATOM 760 O O . ARG A 1 98 ? -12.445 -2.274 -9.023 1.00 85.50 98 ARG A O 1
ATOM 767 N N . GLY A 1 99 ? -13.387 -4.120 -9.908 1.00 85.94 99 GLY A N 1
ATOM 768 C CA . GLY A 1 99 ? -14.737 -3.886 -9.382 1.00 85.94 99 GLY A CA 1
ATOM 769 C C . GLY A 1 99 ? -14.861 -4.013 -7.857 1.00 85.94 99 GLY A C 1
ATOM 770 O O . GLY A 1 99 ? -15.831 -3.519 -7.296 1.00 85.94 99 GLY A O 1
ATOM 771 N N . LEU A 1 100 ? -13.882 -4.626 -7.181 1.00 88.50 100 LEU A N 1
ATOM 772 C CA . LEU A 1 100 ? -13.855 -4.782 -5.720 1.00 88.50 100 LEU A CA 1
ATOM 773 C C . LEU A 1 100 ? -13.375 -3.513 -4.994 1.00 88.50 100 LEU A C 1
ATOM 775 O O . LEU A 1 100 ? -13.626 -3.354 -3.802 1.00 88.50 100 LEU A O 1
ATOM 779 N N . PHE A 1 101 ? -12.685 -2.607 -5.696 1.00 91.50 101 PHE A N 1
ATOM 780 C CA . PHE A 1 101 ? -12.049 -1.431 -5.102 1.00 91.50 101 PHE A CA 1
ATOM 781 C C . PHE A 1 101 ? -12.835 -0.154 -5.408 1.00 91.50 101 PHE A C 1
ATOM 783 O O . PHE A 1 101 ? -12.952 0.269 -6.560 1.00 91.50 101 PHE A O 1
ATOM 790 N N . ALA A 1 102 ? -13.331 0.505 -4.361 1.00 92.06 102 ALA A N 1
ATOM 791 C CA . ALA A 1 102 ? -14.036 1.781 -4.487 1.00 92.06 102 ALA A CA 1
ATOM 792 C C . ALA A 1 102 ? -13.123 2.936 -4.947 1.00 92.06 102 ALA A C 1
ATOM 794 O O . ALA A 1 102 ? -13.620 3.903 -5.518 1.00 92.06 102 ALA A O 1
ATOM 795 N N . GLU A 1 103 ? -11.812 2.840 -4.704 1.00 93.38 103 GLU A N 1
ATOM 796 C CA . GLU A 1 103 ? -10.801 3.817 -5.117 1.00 93.38 103 GLU A CA 1
ATOM 797 C C . GLU A 1 103 ? -9.421 3.147 -5.252 1.00 93.38 103 GLU A C 1
ATOM 799 O O . GLU A 1 103 ? -9.194 2.100 -4.642 1.00 93.38 103 GLU A O 1
ATOM 804 N N . VAL A 1 104 ? -8.510 3.723 -6.046 1.00 92.00 104 VAL A N 1
ATOM 805 C CA . VAL A 1 104 ? -7.114 3.256 -6.181 1.00 92.00 104 VAL A CA 1
ATOM 806 C C . VAL A 1 104 ? -6.157 4.445 -6.091 1.00 92.00 104 VAL A C 1
ATOM 808 O O . VAL A 1 104 ? -6.218 5.356 -6.913 1.00 92.00 104 VAL A O 1
ATOM 811 N N . PHE A 1 105 ? -5.232 4.409 -5.131 1.00 93.25 105 PHE A N 1
ATOM 812 C CA . PHE A 1 105 ? -4.236 5.459 -4.909 1.00 93.25 105 PHE A CA 1
ATOM 813 C C . PHE A 1 105 ? -2.850 4.977 -5.330 1.00 93.25 105 PHE A C 1
ATOM 815 O O . PHE A 1 105 ? -2.372 3.965 -4.826 1.00 93.25 105 PHE A O 1
ATOM 822 N N . THR A 1 106 ? -2.197 5.688 -6.246 1.00 89.25 106 THR A N 1
ATOM 823 C CA . THR A 1 106 ? -0.850 5.349 -6.726 1.00 89.25 106 THR A CA 1
ATOM 824 C C . THR A 1 106 ? -0.166 6.570 -7.334 1.00 89.25 106 THR A C 1
ATOM 826 O O . THR A 1 106 ? -0.845 7.505 -7.759 1.00 89.25 106 THR A O 1
ATOM 829 N N . ASN A 1 107 ? 1.165 6.565 -7.390 1.00 89.25 107 ASN A N 1
ATOM 830 C CA . ASN A 1 107 ? 1.931 7.564 -8.136 1.00 89.25 107 ASN A CA 1
ATOM 831 C C . ASN A 1 107 ? 1.485 7.546 -9.614 1.00 89.25 107 ASN A C 1
ATOM 833 O O . ASN A 1 107 ? 1.531 6.479 -10.232 1.00 89.25 107 ASN A O 1
ATOM 837 N N . PRO A 1 108 ? 1.057 8.676 -10.212 1.00 87.19 108 PRO A N 1
ATOM 838 C CA . PRO A 1 108 ? 0.731 8.714 -11.633 1.00 87.19 108 PRO A CA 1
ATOM 839 C C . PRO A 1 108 ? 1.926 8.278 -12.487 1.00 87.19 108 PRO A C 1
ATOM 841 O O . PRO A 1 108 ? 3.036 8.783 -12.306 1.00 87.19 108 PRO A O 1
ATOM 844 N N . ALA A 1 109 ? 1.682 7.350 -13.411 1.00 87.06 109 ALA A N 1
ATOM 845 C CA . ALA A 1 109 ? 2.694 6.729 -14.256 1.00 87.06 109 ALA A CA 1
ATOM 846 C C . ALA A 1 109 ? 2.215 6.713 -15.715 1.00 87.06 109 ALA A C 1
ATOM 848 O O . ALA A 1 109 ? 1.167 6.143 -16.022 1.00 87.06 109 ALA A O 1
ATOM 849 N N . GLU A 1 110 ? 2.971 7.349 -16.607 1.00 86.25 110 GLU A N 1
ATOM 850 C CA . GLU A 1 110 ? 2.632 7.510 -18.027 1.00 86.25 110 GLU A CA 1
ATOM 851 C C . GLU A 1 110 ? 3.875 7.339 -18.898 1.00 86.25 110 GLU A C 1
ATOM 853 O O . GLU A 1 110 ? 4.949 7.827 -18.549 1.00 86.25 110 GLU A O 1
ATOM 858 N N . PHE A 1 111 ? 3.734 6.695 -20.056 1.00 87.56 111 PHE A N 1
ATOM 859 C CA . PHE A 1 111 ? 4.789 6.683 -21.066 1.00 87.56 111 PHE A CA 1
ATOM 860 C C . PHE A 1 111 ? 4.813 8.023 -21.808 1.00 87.56 111 PHE A C 1
ATOM 862 O O . PHE A 1 111 ? 3.771 8.536 -22.225 1.00 87.56 111 PHE A O 1
ATOM 869 N N . ASN A 1 112 ? 5.998 8.619 -21.946 1.00 89.56 112 ASN A N 1
ATOM 870 C CA . ASN A 1 112 ? 6.181 9.821 -22.754 1.00 89.56 112 ASN A CA 1
ATOM 871 C C . ASN A 1 112 ? 6.351 9.468 -24.250 1.00 89.56 112 ASN A C 1
ATOM 873 O O . ASN A 1 112 ? 6.337 8.303 -24.639 1.00 89.56 112 ASN A O 1
ATOM 877 N N . ARG A 1 113 ? 6.541 10.483 -25.105 1.00 91.31 113 ARG A N 1
ATOM 878 C CA . ARG A 1 113 ? 6.716 10.296 -26.561 1.00 91.31 113 ARG A CA 1
ATOM 879 C C . ARG A 1 113 ? 7.958 9.485 -26.953 1.00 91.31 113 ARG A C 1
ATOM 881 O O . ARG A 1 113 ? 8.009 8.998 -28.075 1.00 91.31 113 ARG A O 1
ATOM 888 N N . ASP A 1 114 ? 8.911 9.331 -26.039 1.00 89.81 114 ASP A N 1
ATOM 889 C CA . ASP A 1 114 ? 10.169 8.601 -26.230 1.00 89.81 114 ASP A CA 1
ATOM 890 C C . ASP A 1 114 ? 10.069 7.148 -25.706 1.00 89.81 114 ASP A C 1
ATOM 892 O O . ASP A 1 114 ? 11.066 6.432 -25.615 1.00 89.81 114 ASP A O 1
ATOM 896 N N . GLY A 1 115 ? 8.867 6.705 -25.308 1.00 86.62 115 GLY A N 1
ATOM 897 C CA . GLY A 1 115 ? 8.625 5.375 -24.740 1.00 86.62 115 GLY A CA 1
ATOM 898 C C . GLY A 1 115 ? 9.145 5.196 -23.309 1.00 86.62 115 GLY A C 1
ATOM 899 O O . GLY A 1 115 ? 9.197 4.071 -22.814 1.00 86.62 115 GLY A O 1
ATOM 900 N N . ARG A 1 116 ? 9.529 6.279 -22.620 1.00 89.38 116 ARG A N 1
ATOM 901 C CA . ARG A 1 116 ? 10.009 6.238 -21.233 1.00 89.38 116 ARG A CA 1
ATOM 902 C C . ARG A 1 116 ? 8.848 6.348 -20.256 1.00 89.38 116 ARG A C 1
ATOM 904 O O . ARG A 1 116 ? 8.067 7.298 -20.336 1.00 89.38 116 ARG A O 1
ATOM 911 N N . LEU A 1 117 ? 8.788 5.445 -19.276 1.00 88.25 117 LEU A N 1
ATOM 912 C CA . LEU A 1 117 ? 7.845 5.554 -18.163 1.00 88.25 117 LEU A CA 1
ATOM 913 C C . LEU A 1 117 ? 8.241 6.722 -17.242 1.00 88.25 117 LEU A C 1
ATOM 915 O O . LEU A 1 117 ? 9.334 6.747 -16.668 1.00 88.25 117 LEU A O 1
ATOM 919 N N . VAL A 1 118 ? 7.345 7.697 -17.111 1.00 87.94 118 VAL A N 1
ATOM 920 C CA . VAL A 1 118 ? 7.492 8.871 -16.248 1.00 87.94 118 VAL A CA 1
ATOM 921 C C . VAL A 1 118 ? 6.569 8.725 -15.045 1.00 87.94 118 VAL A C 1
ATOM 923 O O . VAL A 1 118 ? 5.347 8.670 -15.191 1.00 87.94 118 VAL A O 1
ATOM 926 N N . LEU A 1 119 ? 7.167 8.687 -13.857 1.00 88.56 119 LEU A N 1
ATOM 927 C CA . LEU A 1 119 ? 6.494 8.631 -12.566 1.00 88.56 119 LEU A CA 1
ATOM 928 C C . LEU A 1 119 ? 6.373 10.047 -11.987 1.00 88.56 119 LEU A C 1
ATOM 930 O O . LEU A 1 119 ? 7.298 10.855 -12.084 1.00 88.56 119 LEU A O 1
ATOM 934 N N . ARG A 1 120 ? 5.242 10.359 -11.353 1.00 89.50 120 ARG A N 1
ATOM 935 C CA . ARG A 1 120 ? 5.001 11.651 -10.688 1.00 89.50 120 ARG A CA 1
ATOM 936 C C . ARG A 1 120 ? 4.543 11.444 -9.237 1.00 89.50 120 ARG A C 1
ATOM 938 O O . ARG A 1 120 ? 3.968 10.399 -8.939 1.00 89.50 120 ARG A O 1
ATOM 945 N N . PRO A 1 121 ? 4.771 12.411 -8.327 1.00 91.94 121 PRO A N 1
ATOM 946 C CA . PRO A 1 121 ? 4.172 12.389 -6.993 1.00 91.94 121 PRO A CA 1
ATOM 947 C C . PRO A 1 121 ? 2.650 12.244 -7.068 1.00 91.94 121 PRO A C 1
ATOM 949 O O . PRO A 1 121 ? 2.013 12.878 -7.910 1.00 91.94 121 PRO A O 1
ATOM 952 N N . TYR A 1 122 ? 2.059 11.453 -6.171 1.00 93.25 122 TYR A N 1
ATOM 953 C CA . TYR A 1 122 ? 0.604 11.397 -6.022 1.00 93.25 122 TYR A CA 1
ATOM 954 C C . TYR A 1 122 ? 0.056 12.697 -5.410 1.00 93.25 122 TYR A C 1
ATOM 956 O O . TYR A 1 122 ? -0.956 13.227 -5.866 1.00 93.25 122 TYR A O 1
ATOM 964 N N . HIS A 1 123 ? 0.738 13.237 -4.395 1.00 93.81 123 HIS A N 1
ATOM 965 C CA . HIS A 1 123 ? 0.443 14.548 -3.815 1.00 93.81 123 HIS A CA 1
ATOM 966 C C . HIS A 1 123 ? 1.703 15.189 -3.218 1.00 93.81 123 HIS A C 1
ATOM 968 O O . HIS A 1 123 ? 2.729 14.529 -3.077 1.00 93.81 123 HIS A O 1
ATOM 974 N N . ALA A 1 124 ? 1.608 16.455 -2.811 1.00 94.62 124 ALA A N 1
ATOM 975 C CA . ALA A 1 124 ? 2.573 17.081 -1.907 1.00 94.62 124 ALA A CA 1
ATOM 976 C C . ALA A 1 124 ? 2.098 16.946 -0.448 1.00 94.62 124 ALA A C 1
ATOM 978 O O . ALA A 1 124 ? 0.897 17.000 -0.181 1.00 94.62 124 ALA A O 1
ATOM 979 N N . HIS A 1 125 ? 3.025 16.793 0.502 1.00 95.19 125 HIS A N 1
ATOM 980 C CA . HIS A 1 125 ? 2.708 16.680 1.929 1.00 95.19 125 HIS A CA 1
ATOM 981 C C . HIS A 1 125 ? 3.861 17.135 2.836 1.00 95.19 125 HIS A C 1
ATOM 983 O O . HIS A 1 125 ? 5.024 17.097 2.442 1.00 95.19 125 HIS A O 1
ATOM 989 N N . SER A 1 126 ? 3.561 17.414 4.108 1.00 94.56 126 SER A N 1
ATOM 990 C CA . SER A 1 126 ? 4.563 17.793 5.126 1.00 94.56 126 SER A CA 1
ATOM 991 C C . SER A 1 126 ? 4.877 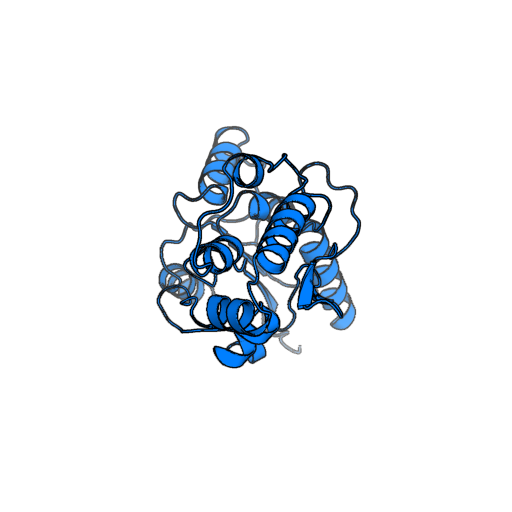16.689 6.150 1.00 94.56 126 SER A C 1
ATOM 993 O O . SER A 1 126 ? 5.408 16.975 7.219 1.00 94.56 126 SER A O 1
ATOM 995 N N . CYS A 1 127 ? 4.532 15.425 5.871 1.00 94.38 127 CYS A N 1
ATOM 996 C CA . CYS A 1 127 ? 4.872 14.304 6.755 1.00 94.38 127 CYS A CA 1
ATOM 997 C C . CYS A 1 127 ? 6.407 14.139 6.866 1.00 94.38 127 CYS A C 1
ATOM 999 O O . CYS A 1 127 ? 7.065 14.094 5.824 1.00 94.38 127 CYS A O 1
ATOM 1001 N N . PRO A 1 128 ? 6.992 14.030 8.078 1.00 91.50 128 PRO A N 1
ATOM 1002 C CA . PRO A 1 128 ? 8.438 13.859 8.251 1.00 91.50 128 PRO A CA 1
ATOM 1003 C C . PRO A 1 128 ? 8.925 12.433 7.942 1.00 91.50 128 PRO A C 1
ATOM 1005 O O . PRO A 1 128 ? 10.060 12.273 7.505 1.00 91.50 128 PRO A O 1
ATOM 1008 N N . GLU A 1 129 ? 8.070 11.419 8.098 1.00 90.38 129 GLU A N 1
ATOM 1009 C CA . GLU A 1 129 ? 8.448 10.006 7.932 1.00 90.38 129 GLU A CA 1
ATOM 1010 C C . GLU A 1 129 ? 8.298 9.501 6.487 1.00 90.38 129 GLU A C 1
ATOM 1012 O O . GLU A 1 129 ? 9.053 8.642 6.034 1.00 90.38 129 GLU A O 1
ATOM 1017 N N . CYS A 1 130 ? 7.315 10.017 5.741 1.00 93.50 130 CYS A N 1
ATOM 1018 C CA . CYS A 1 130 ? 6.998 9.514 4.400 1.00 93.50 130 CYS A CA 1
ATOM 1019 C C . CYS A 1 130 ? 7.983 10.012 3.321 1.00 93.50 130 CYS A C 1
ATOM 1021 O O . CYS A 1 130 ? 8.505 11.131 3.431 1.00 93.50 130 CYS A O 1
ATOM 1023 N N . PRO A 1 131 ? 8.220 9.223 2.254 1.00 92.19 131 PRO A N 1
ATOM 1024 C CA . PRO A 1 131 ? 8.907 9.701 1.055 1.00 92.19 131 PRO A CA 1
ATOM 1025 C C . PRO A 1 131 ? 8.087 10.803 0.373 1.00 92.19 131 PRO A C 1
ATOM 1027 O O . PRO A 1 131 ? 6.865 10.798 0.459 1.00 92.19 131 PRO A O 1
ATOM 1030 N N . GLU A 1 132 ? 8.744 11.742 -0.311 1.00 91.06 132 GLU A N 1
ATOM 1031 C CA . GLU A 1 132 ? 8.119 12.995 -0.789 1.00 91.06 132 GLU A CA 1
ATOM 1032 C C . GLU A 1 132 ? 6.933 12.802 -1.752 1.00 91.06 132 GLU A C 1
ATOM 1034 O O . GLU A 1 132 ? 6.132 13.714 -1.943 1.00 91.06 132 GLU A O 1
ATOM 1039 N N . ASN A 1 133 ? 6.821 11.627 -2.375 1.00 91.88 133 ASN A N 1
ATOM 1040 C CA . ASN A 1 133 ? 5.845 11.354 -3.422 1.00 91.88 133 ASN A CA 1
ATOM 1041 C C . ASN A 1 133 ? 4.434 11.005 -2.917 1.00 91.88 133 ASN A C 1
ATOM 1043 O O . ASN A 1 133 ? 3.476 11.173 -3.676 1.00 91.88 133 ASN A O 1
ATOM 1047 N N . MET A 1 134 ? 4.293 10.452 -1.704 1.00 94.56 134 MET A N 1
ATOM 1048 C CA . MET A 1 134 ? 3.027 9.867 -1.243 1.00 94.56 134 MET A CA 1
ATOM 1049 C C . MET A 1 134 ? 3.028 9.569 0.265 1.00 94.56 134 MET A C 1
ATOM 1051 O O . MET A 1 134 ? 3.799 8.742 0.749 1.00 94.56 134 MET A O 1
ATOM 1055 N N . CYS A 1 135 ? 2.068 10.144 0.996 1.00 97.00 135 CYS A N 1
ATOM 1056 C CA . CYS A 1 135 ? 1.782 9.803 2.388 1.00 97.00 135 CYS A CA 1
ATOM 1057 C C . CYS A 1 135 ? 0.462 9.029 2.483 1.00 97.00 135 CYS A C 1
ATOM 1059 O O . CYS A 1 135 ? -0.631 9.601 2.395 1.00 97.00 135 CYS A O 1
ATOM 1061 N N . LYS A 1 136 ? 0.561 7.716 2.724 1.00 97.56 136 LYS A N 1
ATOM 1062 C CA . LYS A 1 136 ? -0.603 6.829 2.889 1.00 97.56 136 LYS A CA 1
ATOM 1063 C C . LYS A 1 136 ? -1.500 7.248 4.067 1.00 97.56 136 LYS A C 1
ATOM 1065 O O . LYS A 1 136 ? -2.717 7.104 3.986 1.00 97.56 136 LYS A O 1
ATOM 1070 N N . GLN A 1 137 ? -0.939 7.842 5.130 1.00 97.94 137 GLN A N 1
ATOM 1071 C CA . GLN A 1 137 ? -1.722 8.363 6.263 1.00 97.94 137 GLN A CA 1
ATOM 1072 C C . GLN A 1 137 ? -2.621 9.542 5.872 1.00 97.94 137 GLN A C 1
ATOM 1074 O O . GLN A 1 137 ? -3.756 9.629 6.343 1.00 97.94 137 GLN A O 1
ATOM 1079 N N . LEU A 1 138 ? -2.123 10.449 5.027 1.00 97.94 138 LEU A N 1
ATOM 1080 C CA . LEU A 1 138 ? -2.901 11.589 4.548 1.00 97.94 138 LEU A CA 1
ATOM 1081 C C . LEU A 1 138 ? -4.036 11.107 3.634 1.00 97.94 138 LEU A C 1
ATOM 1083 O O . LEU A 1 138 ? -5.187 11.453 3.872 1.00 97.94 138 LEU A O 1
ATOM 1087 N N . ILE A 1 139 ? -3.737 10.192 2.702 1.00 98.19 139 ILE A N 1
ATOM 1088 C CA . ILE A 1 139 ? -4.738 9.525 1.847 1.00 98.19 139 ILE A CA 1
ATOM 1089 C C . ILE A 1 139 ? -5.857 8.876 2.672 1.00 98.19 139 ILE A C 1
ATOM 1091 O O . ILE A 1 139 ? -7.033 9.105 2.394 1.00 98.19 139 ILE A O 1
ATOM 1095 N N . LEU A 1 140 ? -5.505 8.097 3.702 1.00 98.19 140 LEU A N 1
ATOM 1096 C CA . LEU A 1 140 ? -6.472 7.428 4.577 1.00 98.19 140 LEU A CA 1
ATOM 1097 C C . LEU A 1 140 ? -7.397 8.447 5.257 1.00 98.19 140 LEU A C 1
ATOM 1099 O O . LEU A 1 140 ? -8.620 8.300 5.208 1.00 98.19 140 LEU A O 1
ATOM 1103 N N . ARG A 1 141 ? -6.823 9.500 5.854 1.00 97.88 141 ARG A N 1
ATOM 1104 C CA . ARG A 1 141 ? -7.575 10.556 6.553 1.00 97.88 141 ARG A CA 1
ATOM 1105 C C . ARG A 1 141 ? -8.484 11.338 5.610 1.00 97.88 141 ARG A C 1
ATOM 1107 O O . ARG A 1 141 ? -9.648 11.560 5.952 1.00 97.88 141 ARG A O 1
ATOM 1114 N N . ASP A 1 142 ? -7.988 11.717 4.437 1.00 97.88 142 ASP A N 1
ATOM 1115 C CA . ASP A 1 142 ? -8.740 12.486 3.446 1.00 97.88 142 ASP A CA 1
ATOM 1116 C C . ASP A 1 142 ? -9.891 11.661 2.866 1.00 97.88 142 ASP A C 1
ATOM 1118 O O . ASP A 1 142 ? -11.027 12.138 2.816 1.00 97.88 142 ASP A O 1
ATOM 1122 N N . TYR A 1 143 ? -9.641 10.398 2.501 1.00 97.94 143 TYR A N 1
ATOM 1123 C CA . TYR A 1 143 ? -10.675 9.508 1.978 1.00 97.94 143 TYR A CA 1
ATOM 1124 C C . TYR A 1 143 ? -11.746 9.192 3.026 1.00 97.94 143 TYR A C 1
ATOM 1126 O O . TYR A 1 143 ? -12.937 9.322 2.736 1.00 97.94 143 TYR A O 1
ATOM 1134 N N . ALA A 1 144 ? -11.351 8.846 4.256 1.00 97.31 144 ALA A N 1
ATOM 1135 C CA . ALA A 1 144 ? -12.294 8.591 5.343 1.00 97.31 144 ALA A CA 1
ATOM 1136 C C . ALA A 1 144 ? -13.159 9.829 5.640 1.00 97.31 144 ALA A C 1
ATOM 1138 O O . ALA A 1 144 ? -14.383 9.725 5.725 1.00 97.31 144 ALA A O 1
ATOM 1139 N N . SER A 1 145 ? -12.544 11.016 5.703 1.00 97.38 145 SER A N 1
ATOM 1140 C CA . SER A 1 145 ? -13.246 12.286 5.932 1.00 97.38 145 SER A CA 1
ATOM 1141 C C . SER A 1 145 ? -14.182 12.661 4.779 1.00 97.38 145 SER A C 1
ATOM 1143 O O . SER A 1 145 ? -15.294 13.136 5.018 1.00 97.38 145 SER A O 1
ATOM 1145 N N . LYS A 1 146 ? -13.763 12.440 3.526 1.00 97.31 146 LYS A N 1
ATOM 1146 C CA . LYS A 1 146 ? -14.587 12.648 2.326 1.00 97.31 146 LYS A CA 1
ATOM 1147 C C . LYS A 1 146 ? -15.811 11.731 2.343 1.00 97.31 146 LYS A C 1
ATOM 1149 O O . LYS A 1 146 ? -16.934 12.223 2.270 1.00 97.31 146 LYS A O 1
ATOM 1154 N N . ARG A 1 147 ? -15.612 10.419 2.514 1.00 96.00 147 ARG A N 1
ATOM 1155 C CA . ARG A 1 147 ? -16.705 9.432 2.537 1.00 96.00 147 ARG A CA 1
ATOM 1156 C C . ARG A 1 147 ? -17.656 9.609 3.719 1.00 96.00 147 ARG A C 1
ATOM 1158 O O . ARG A 1 147 ? -18.838 9.317 3.569 1.00 96.00 147 ARG A O 1
ATOM 1165 N N . ALA A 1 148 ? -17.175 10.109 4.859 1.00 94.56 148 ALA A N 1
ATOM 1166 C CA . ALA A 1 148 ? -18.035 10.474 5.982 1.00 94.56 148 ALA A CA 1
ATOM 1167 C C . ALA A 1 148 ? -18.958 11.656 5.634 1.00 94.56 148 ALA A C 1
ATOM 1169 O O . ALA A 1 148 ? -20.163 11.590 5.860 1.00 94.56 148 ALA A O 1
ATOM 1170 N N . LYS A 1 149 ? -18.418 12.716 5.012 1.00 95.25 149 LYS A N 1
ATOM 1171 C CA . LYS A 1 149 ? -19.203 13.883 4.564 1.00 95.25 149 LYS A CA 1
ATOM 1172 C C . LYS A 1 149 ? -20.225 13.532 3.481 1.00 95.25 149 LYS A C 1
ATOM 1174 O O . LYS A 1 149 ? -21.358 13.988 3.557 1.00 95.25 149 LYS A O 1
ATOM 1179 N N . GLU A 1 150 ? -19.847 12.705 2.507 1.00 94.06 150 GLU A N 1
ATOM 1180 C CA . GLU A 1 150 ? -20.724 12.252 1.410 1.00 94.06 150 GLU A CA 1
ATOM 1181 C C . GLU A 1 150 ? -21.926 11.408 1.872 1.00 94.06 150 GLU A C 1
ATOM 1183 O O . GLU A 1 150 ? -22.818 11.120 1.074 1.00 94.06 150 GLU A O 1
ATOM 1188 N N . GLN A 1 151 ? -21.919 10.931 3.119 1.00 90.81 151 GLN A N 1
ATOM 1189 C CA . GLN A 1 151 ? -22.837 9.896 3.601 1.00 90.81 151 GLN A CA 1
ATOM 1190 C C . GLN A 1 151 ? -23.470 10.216 4.965 1.00 90.81 151 GLN A C 1
ATOM 1192 O O . GLN A 1 151 ? -24.305 9.455 5.437 1.00 90.81 151 GLN A O 1
ATOM 1197 N N . GLY A 1 152 ? -23.076 11.318 5.610 1.00 92.88 152 GLY A N 1
ATOM 1198 C CA . GLY A 1 152 ? -23.598 11.753 6.909 1.00 92.88 152 GLY A CA 1
ATOM 1199 C C . GLY A 1 152 ? -23.039 11.014 8.133 1.00 92.88 152 GLY A C 1
ATOM 1200 O O . GLY A 1 152 ? -23.235 11.489 9.248 1.00 92.88 152 GLY A O 1
ATOM 1201 N N . GLU A 1 153 ? -22.315 9.904 7.957 1.00 93.12 153 GLU A N 1
ATOM 1202 C CA . GLU A 1 153 ? -21.746 9.108 9.052 1.00 93.12 153 GLU A CA 1
ATOM 1203 C C . GLU A 1 153 ? -20.337 8.556 8.722 1.00 93.12 153 GLU A C 1
ATOM 1205 O O . GLU A 1 153 ? -20.055 8.200 7.567 1.00 93.12 153 GLU A O 1
ATOM 1210 N N . PRO A 1 154 ? -19.425 8.475 9.714 1.00 93.94 154 PRO A N 1
ATOM 1211 C CA . PRO A 1 154 ? -18.095 7.897 9.532 1.00 93.94 154 PRO A CA 1
ATOM 1212 C C . PRO A 1 154 ? -18.145 6.376 9.319 1.00 93.94 154 PRO A C 1
ATOM 1214 O O . PRO A 1 154 ? -19.180 5.726 9.461 1.00 93.94 154 PRO A O 1
ATOM 1217 N N . PHE A 1 155 ? -16.997 5.785 8.984 1.00 95.81 155 PHE A N 1
ATOM 1218 C CA . PHE A 1 155 ? -16.833 4.335 9.077 1.00 95.81 155 PHE A CA 1
ATOM 1219 C C . PHE A 1 155 ? -16.830 3.906 10.549 1.00 95.81 155 PHE A C 1
ATOM 1221 O O . PHE A 1 155 ? -16.237 4.573 11.394 1.00 95.81 155 PHE A O 1
ATOM 1228 N N . GLN A 1 156 ? -17.488 2.787 10.842 1.00 95.00 156 GLN A N 1
ATOM 1229 C CA . GLN A 1 156 ? -17.575 2.204 12.184 1.00 95.00 156 GLN A CA 1
ATOM 1230 C C . GLN A 1 156 ? -16.259 1.524 12.581 1.00 95.00 156 GLN A C 1
ATOM 1232 O O . GLN A 1 156 ? -15.910 1.483 13.761 1.00 95.00 156 GLN A O 1
ATOM 1237 N N . LYS A 1 157 ? -15.535 0.998 11.584 1.00 96.38 157 LYS A N 1
ATOM 1238 C CA . LYS A 1 157 ? -14.227 0.362 11.733 1.00 96.38 157 LYS A CA 1
ATOM 1239 C C . LYS A 1 157 ? -13.419 0.455 10.439 1.00 96.38 157 LYS A C 1
ATOM 1241 O O . LYS A 1 157 ? -13.962 0.274 9.344 1.00 96.38 157 LYS A O 1
ATOM 1246 N N . ILE A 1 158 ? -12.128 0.727 10.576 1.00 98.25 158 ILE A N 1
ATOM 1247 C CA . ILE A 1 158 ? -11.142 0.734 9.500 1.00 98.25 158 ILE A CA 1
ATOM 1248 C C . ILE A 1 158 ? -10.228 -0.487 9.653 1.00 98.25 158 ILE A C 1
ATOM 1250 O O . ILE A 1 158 ? -9.778 -0.836 10.747 1.00 98.25 158 ILE A O 1
ATOM 1254 N N . PHE A 1 159 ? -9.953 -1.128 8.525 1.00 98.50 159 PHE A N 1
ATOM 1255 C CA . PHE A 1 159 ? -9.047 -2.251 8.376 1.00 98.50 159 PHE A CA 1
ATOM 1256 C C . PHE A 1 159 ? -7.890 -1.838 7.466 1.00 98.50 159 PHE A C 1
ATOM 1258 O O . PHE A 1 159 ? -8.127 -1.374 6.350 1.00 98.50 159 PHE A O 1
ATOM 1265 N N . TYR A 1 160 ? -6.652 -2.008 7.926 1.00 98.69 160 TYR A N 1
ATOM 1266 C CA . TYR A 1 160 ? -5.456 -1.749 7.122 1.00 98.69 160 TYR A CA 1
ATOM 1267 C C . TYR A 1 160 ? -4.637 -3.030 6.971 1.00 98.69 160 TYR A C 1
ATOM 1269 O O . TYR A 1 160 ? -4.240 -3.620 7.973 1.00 98.69 160 TYR A O 1
ATOM 1277 N N . ILE A 1 161 ? -4.379 -3.451 5.736 1.00 98.44 161 ILE A N 1
ATOM 1278 C CA . ILE A 1 161 ? -3.586 -4.631 5.390 1.00 98.44 161 ILE A CA 1
ATOM 1279 C C . ILE A 1 161 ? -2.325 -4.147 4.665 1.00 98.44 161 ILE A C 1
ATOM 1281 O O . ILE A 1 161 ? -2.434 -3.383 3.708 1.00 98.44 161 ILE A O 1
ATOM 1285 N N . GLY A 1 162 ? -1.146 -4.572 5.115 1.00 97.69 162 GLY A N 1
ATOM 1286 C CA . GLY A 1 162 ? 0.139 -4.175 4.529 1.00 97.69 162 GLY A CA 1
ATOM 1287 C C . GLY A 1 162 ? 1.307 -5.014 5.047 1.00 97.69 162 GLY A C 1
ATOM 1288 O O . GLY A 1 162 ? 1.110 -5.914 5.872 1.00 97.69 162 GLY A O 1
ATOM 1289 N N . ASP A 1 163 ? 2.522 -4.709 4.602 1.00 96.81 163 ASP A N 1
ATOM 1290 C CA . ASP A 1 163 ? 3.746 -5.449 4.944 1.00 96.81 163 ASP A CA 1
ATOM 1291 C C . ASP A 1 163 ? 4.920 -4.529 5.338 1.00 96.81 163 ASP A C 1
ATOM 1293 O O . ASP A 1 163 ? 5.709 -4.870 6.230 1.00 96.81 163 ASP A O 1
ATOM 1297 N N . GLY A 1 164 ? 5.040 -3.358 4.706 1.00 95.25 164 GLY A N 1
ATOM 1298 C CA . GLY A 1 164 ? 6.290 -2.607 4.651 1.00 95.25 164 GLY A CA 1
ATOM 1299 C C . GLY A 1 164 ? 6.414 -1.444 5.642 1.00 95.25 164 GLY A C 1
ATOM 1300 O O . GLY A 1 164 ? 5.487 -1.042 6.344 1.00 95.25 164 GLY A O 1
ATOM 1301 N N . GLN A 1 165 ? 7.602 -0.835 5.709 1.00 95.31 165 GLN A N 1
ATOM 1302 C CA . GLN A 1 165 ? 7.829 0.352 6.553 1.00 95.31 165 GLN A CA 1
ATOM 1303 C C . GLN A 1 165 ? 6.956 1.549 6.115 1.00 95.31 165 GLN A C 1
ATOM 1305 O O . GLN A 1 165 ? 6.508 2.337 6.949 1.00 95.31 165 GLN A O 1
ATOM 1310 N N . ASN A 1 166 ? 6.680 1.649 4.813 1.00 93.94 166 ASN A N 1
ATOM 1311 C CA . ASN A 1 166 ? 5.738 2.580 4.178 1.00 93.94 166 ASN A CA 1
ATOM 1312 C C . ASN A 1 166 ? 4.295 2.469 4.728 1.00 93.94 166 ASN A C 1
ATOM 1314 O O . ASN A 1 166 ? 3.557 3.455 4.674 1.00 93.94 166 ASN A O 1
ATOM 1318 N N . ASP A 1 167 ? 3.905 1.320 5.288 1.00 97.88 167 ASP A N 1
ATOM 1319 C CA . ASP A 1 167 ? 2.577 1.073 5.865 1.00 97.88 167 ASP A CA 1
ATOM 1320 C C . ASP A 1 167 ? 2.457 1.392 7.356 1.00 97.88 167 ASP A C 1
ATOM 1322 O O . ASP A 1 167 ? 1.348 1.466 7.885 1.00 97.88 167 ASP A O 1
ATOM 1326 N N . VAL A 1 168 ? 3.557 1.648 8.067 1.00 97.62 168 VAL A N 1
ATOM 1327 C CA . VAL A 1 168 ? 3.473 1.978 9.499 1.00 97.62 168 VAL A CA 1
ATOM 1328 C C . VAL A 1 168 ? 2.740 3.308 9.700 1.00 97.62 168 VAL A C 1
ATOM 1330 O O . VAL A 1 168 ? 1.805 3.383 10.498 1.00 97.62 168 VAL A O 1
ATOM 1333 N N . CYS A 1 169 ? 3.109 4.340 8.934 1.00 97.62 169 CYS A N 1
ATOM 1334 C CA . CYS A 1 169 ? 2.551 5.692 9.036 1.00 97.62 169 CYS A CA 1
ATOM 1335 C C . CYS A 1 169 ? 1.005 5.745 8.988 1.00 97.62 169 CYS A C 1
ATOM 1337 O O . CYS A 1 169 ? 0.424 6.301 9.921 1.00 97.62 169 CYS A O 1
ATOM 1339 N N . PRO A 1 170 ? 0.291 5.165 7.996 1.00 98.06 170 PRO A N 1
ATOM 1340 C CA . PRO A 1 170 ? -1.176 5.196 7.979 1.00 98.06 170 PRO A CA 1
ATOM 1341 C C . PRO A 1 170 ? -1.825 4.584 9.220 1.00 98.06 170 PRO A C 1
ATOM 1343 O O . PRO A 1 170 ? -2.844 5.101 9.679 1.00 98.06 170 PRO A O 1
ATOM 1346 N N . THR A 1 171 ? -1.220 3.558 9.824 1.00 98.19 171 THR A N 1
ATOM 1347 C CA . THR A 1 171 ? -1.786 2.926 11.024 1.00 98.19 171 THR A CA 1
ATOM 1348 C C . THR A 1 171 ? -1.722 3.795 12.279 1.00 98.19 171 THR A C 1
ATOM 1350 O O . THR A 1 171 ? -2.544 3.627 13.175 1.00 98.19 171 THR A O 1
ATOM 1353 N N . LEU A 1 172 ? -0.830 4.792 12.323 1.00 96.81 172 LEU A N 1
ATOM 1354 C CA . LEU A 1 172 ? -0.750 5.761 13.425 1.00 96.81 172 LEU A CA 1
ATOM 1355 C C . LEU A 1 172 ? -1.958 6.718 13.471 1.00 96.81 172 LEU A C 1
ATOM 1357 O O . LEU A 1 172 ? -2.128 7.461 14.436 1.00 96.81 172 LEU A O 1
ATOM 1361 N N . ALA A 1 173 ? -2.805 6.723 12.434 1.00 96.56 173 ALA A N 1
ATOM 1362 C CA . ALA A 1 173 ? -4.069 7.455 12.422 1.00 96.56 173 ALA A CA 1
ATOM 1363 C C . ALA A 1 173 ? -5.271 6.652 12.948 1.00 96.56 173 ALA A C 1
ATOM 1365 O O . ALA A 1 173 ? -6.351 7.231 13.064 1.00 96.56 173 ALA A O 1
ATOM 1366 N N . LEU A 1 174 ? -5.101 5.358 13.232 1.00 98.06 174 LEU A N 1
ATOM 1367 C CA . LEU A 1 174 ? -6.187 4.443 13.577 1.00 98.06 174 LEU A CA 1
ATOM 1368 C C . LEU A 1 174 ? -6.475 4.412 15.086 1.00 98.06 174 LEU A C 1
ATOM 1370 O O . LEU A 1 174 ? -5.586 4.592 15.921 1.00 98.06 174 LEU A O 1
ATOM 1374 N N . GLY A 1 175 ? -7.743 4.198 15.431 1.00 96.94 175 GLY A N 1
ATOM 1375 C CA . GLY A 1 175 ? -8.250 4.162 16.800 1.00 96.94 175 GLY A CA 1
ATOM 1376 C C . GLY A 1 175 ? -8.317 2.757 17.405 1.00 96.94 175 GLY A C 1
ATOM 1377 O O . GLY A 1 175 ? -8.011 1.758 16.765 1.00 96.94 175 GLY A O 1
ATOM 1378 N N . LEU A 1 176 ? -8.781 2.681 18.657 1.00 96.56 176 LEU A N 1
ATOM 1379 C CA . LEU A 1 176 ? -8.920 1.427 19.422 1.00 96.56 176 LEU A CA 1
ATOM 1380 C C . LEU A 1 176 ? -9.864 0.396 18.771 1.00 96.56 176 LEU A C 1
ATOM 1382 O O . LEU A 1 176 ? -9.715 -0.801 18.999 1.00 96.56 176 LEU A O 1
ATOM 1386 N N . ASN A 1 177 ? -10.832 0.853 17.972 1.00 95.19 177 ASN A N 1
ATOM 1387 C CA . ASN A 1 177 ? -11.810 -0.018 17.311 1.00 95.19 177 ASN A CA 1
ATOM 1388 C C . ASN A 1 177 ? -11.275 -0.628 16.005 1.00 95.19 177 ASN A C 1
ATOM 1390 O O . ASN A 1 177 ? -11.803 -1.644 15.545 1.00 95.19 177 ASN A O 1
ATOM 1394 N N . ASP A 1 178 ? -10.244 -0.019 15.418 1.00 98.12 178 ASP A N 1
ATOM 1395 C CA . ASP A 1 178 ? -9.691 -0.372 14.114 1.00 98.12 178 ASP A CA 1
ATOM 1396 C C . ASP A 1 178 ? -8.799 -1.618 14.191 1.00 98.12 178 ASP A C 1
ATOM 1398 O O . ASP A 1 178 ? -8.477 -2.137 15.267 1.00 98.12 178 ASP A O 1
ATOM 1402 N N . THR A 1 179 ? -8.434 -2.176 13.039 1.00 98.56 179 THR A N 1
ATOM 1403 C CA . THR A 1 179 ? -7.600 -3.384 12.990 1.00 98.56 179 THR A CA 1
ATOM 1404 C C . THR A 1 179 ? -6.575 -3.321 11.871 1.00 98.56 179 THR A C 1
ATOM 1406 O O . THR A 1 179 ? -6.860 -2.916 10.747 1.00 98.56 179 THR A O 1
ATOM 1409 N N . VAL A 1 180 ? -5.360 -3.726 12.210 1.00 98.69 180 VAL A N 1
ATOM 1410 C CA . VAL A 1 180 ? -4.190 -3.713 11.347 1.00 98.69 180 VAL A CA 1
ATOM 1411 C C . VAL A 1 180 ? -3.728 -5.146 11.149 1.00 98.69 180 VAL A C 1
ATOM 1413 O O . VAL A 1 180 ? -3.500 -5.873 12.117 1.00 98.69 180 VAL A O 1
ATOM 1416 N N . PHE A 1 181 ? -3.556 -5.531 9.891 1.00 98.69 181 PHE A N 1
ATOM 1417 C CA . PHE A 1 181 ? -3.020 -6.815 9.474 1.00 98.69 181 PHE A CA 1
ATOM 1418 C C . PHE A 1 181 ? -1.629 -6.597 8.864 1.00 98.69 181 PHE A C 1
ATOM 1420 O O . PHE A 1 181 ? -1.516 -6.417 7.649 1.00 98.69 181 PHE A O 1
ATOM 1427 N N . PRO A 1 182 ? -0.559 -6.586 9.677 1.00 98.50 182 PRO A N 1
ATOM 1428 C CA . PRO A 1 182 ? 0.797 -6.536 9.154 1.00 98.50 182 PRO A CA 1
ATOM 1429 C C . PRO A 1 182 ? 1.235 -7.936 8.701 1.00 98.50 182 PRO A C 1
ATOM 1431 O O . PRO A 1 182 ? 1.027 -8.914 9.429 1.00 98.50 182 PRO A O 1
ATOM 1434 N N . ARG A 1 183 ? 1.867 -8.061 7.530 1.00 97.69 183 ARG A N 1
ATOM 1435 C CA . ARG A 1 183 ? 2.377 -9.354 7.050 1.00 97.69 183 ARG A CA 1
ATOM 1436 C C . ARG A 1 183 ? 3.438 -9.879 8.018 1.00 97.69 183 ARG A C 1
ATOM 1438 O O . ARG A 1 183 ? 4.370 -9.163 8.400 1.00 97.69 183 ARG A O 1
ATOM 1445 N N . ARG A 1 184 ? 3.277 -11.116 8.493 1.00 97.31 184 ARG A N 1
ATOM 1446 C CA . ARG A 1 184 ? 4.079 -11.662 9.591 1.00 97.31 184 ARG A CA 1
ATOM 1447 C C . ARG A 1 184 ? 5.547 -11.681 9.195 1.00 97.31 184 ARG A C 1
ATOM 1449 O O . ARG A 1 184 ? 5.940 -12.242 8.182 1.00 97.31 184 ARG A O 1
ATOM 1456 N N . GLY A 1 185 ? 6.370 -11.082 10.048 1.00 96.31 185 GLY A N 1
ATOM 1457 C CA . GLY A 1 185 ? 7.815 -11.049 9.860 1.00 96.31 185 GLY A CA 1
ATOM 1458 C C . GLY A 1 185 ? 8.308 -10.002 8.859 1.00 96.31 185 GLY A C 1
ATOM 1459 O O . GLY A 1 185 ? 9.521 -9.836 8.778 1.00 96.31 185 GLY A O 1
ATOM 1460 N N . PHE A 1 186 ? 7.437 -9.255 8.177 1.00 96.62 186 PHE A N 1
ATOM 1461 C CA . PHE A 1 186 ? 7.816 -8.119 7.326 1.00 96.62 186 PHE A CA 1
ATOM 1462 C C . PHE A 1 186 ? 8.048 -6.835 8.162 1.00 96.62 186 PHE A C 1
ATOM 1464 O O . PHE A 1 186 ? 7.761 -6.833 9.369 1.00 96.62 186 PHE A O 1
ATOM 1471 N N . PRO A 1 187 ? 8.632 -5.755 7.596 1.00 97.62 187 PRO A N 1
ATOM 1472 C CA . PRO A 1 187 ? 9.040 -4.576 8.365 1.00 97.62 187 PRO A CA 1
ATOM 1473 C C . PRO A 1 187 ? 7.921 -3.941 9.201 1.00 97.62 187 PRO A C 1
ATOM 1475 O O . PRO A 1 187 ? 8.158 -3.622 10.365 1.00 97.62 187 PRO A O 1
ATOM 1478 N N . MET A 1 188 ? 6.700 -3.830 8.668 1.00 98.00 188 MET A N 1
ATOM 1479 C CA . MET A 1 188 ? 5.536 -3.293 9.381 1.00 98.00 188 MET A CA 1
ATOM 1480 C C . MET A 1 188 ? 5.259 -4.064 10.675 1.00 98.00 188 MET A C 1
ATOM 1482 O O . MET A 1 188 ? 5.087 -3.460 11.732 1.00 98.00 188 MET A O 1
ATOM 1486 N N . HIS A 1 189 ? 5.276 -5.400 10.612 1.00 98.44 189 HIS A N 1
ATOM 1487 C CA . HIS A 1 189 ? 5.047 -6.264 11.771 1.00 98.44 189 HIS A CA 1
ATOM 1488 C C . HIS A 1 189 ? 6.105 -6.037 12.853 1.00 98.44 189 HIS A C 1
ATOM 1490 O O . HIS A 1 189 ? 5.757 -5.819 14.011 1.00 98.44 189 HIS A O 1
ATOM 1496 N N . ARG A 1 190 ? 7.389 -6.027 12.471 1.00 98.31 190 ARG A N 1
ATOM 1497 C CA . ARG A 1 190 ? 8.507 -5.826 13.410 1.00 98.31 190 ARG A CA 1
ATOM 1498 C C . ARG A 1 190 ? 8.430 -4.450 14.081 1.00 98.31 190 ARG A C 1
ATOM 1500 O O . ARG A 1 190 ? 8.527 -4.360 15.300 1.00 98.31 190 ARG A O 1
ATOM 1507 N N . ILE A 1 191 ? 8.186 -3.396 13.298 1.00 97.81 191 ILE A N 1
ATOM 1508 C CA . ILE A 1 191 ? 8.096 -2.018 13.802 1.00 97.81 191 ILE A CA 1
ATOM 1509 C C . ILE A 1 191 ? 6.900 -1.856 14.751 1.00 97.81 191 ILE A C 1
ATOM 1511 O O . ILE A 1 191 ? 7.045 -1.248 15.808 1.00 97.81 191 ILE A O 1
ATOM 1515 N N . ILE A 1 192 ? 5.734 -2.429 14.430 1.00 97.88 192 ILE A N 1
ATOM 1516 C CA . ILE A 1 192 ? 4.560 -2.388 15.317 1.00 97.88 192 ILE A CA 1
ATOM 1517 C C . ILE A 1 192 ? 4.827 -3.145 16.625 1.00 97.88 192 ILE A C 1
ATOM 1519 O O . ILE A 1 192 ? 4.513 -2.622 17.695 1.00 97.88 192 ILE A O 1
ATOM 1523 N N . GLN A 1 193 ? 5.455 -4.325 16.567 1.00 97.69 193 GLN A N 1
ATOM 1524 C CA . GLN A 1 193 ? 5.850 -5.069 17.769 1.00 97.69 193 GLN A CA 1
ATOM 1525 C C . GLN A 1 193 ? 6.807 -4.253 18.651 1.00 97.69 193 GLN A C 1
ATOM 1527 O O . GLN A 1 193 ? 6.613 -4.185 19.866 1.00 97.69 193 GLN A O 1
ATOM 1532 N N . ASP A 1 194 ? 7.799 -3.583 18.060 1.00 97.44 194 ASP A N 1
ATOM 1533 C CA . ASP A 1 194 ? 8.720 -2.721 18.804 1.00 97.44 194 ASP A CA 1
ATOM 1534 C C . ASP A 1 194 ? 8.041 -1.468 19.371 1.00 97.44 194 ASP A C 1
ATOM 1536 O O . ASP A 1 194 ? 8.323 -1.101 20.513 1.00 97.44 194 ASP A O 1
ATOM 1540 N N . LEU A 1 195 ? 7.100 -0.846 18.652 1.00 95.75 195 LEU A N 1
ATOM 1541 C CA . LEU A 1 195 ? 6.282 0.255 19.176 1.00 95.75 195 LEU A CA 1
ATOM 1542 C C . LEU A 1 195 ? 5.440 -0.196 20.377 1.00 95.75 195 LEU A C 1
ATOM 1544 O O . LEU A 1 195 ? 5.452 0.466 21.410 1.00 95.75 195 LEU A O 1
ATOM 1548 N N . GLN A 1 196 ? 4.762 -1.342 20.290 1.00 95.81 196 GLN A N 1
ATOM 1549 C CA . GLN A 1 196 ? 3.971 -1.892 21.399 1.00 95.81 196 GLN A CA 1
ATOM 1550 C C . GLN A 1 196 ? 4.839 -2.268 22.611 1.00 95.81 196 GLN A C 1
ATOM 1552 O O . GLN A 1 196 ? 4.423 -2.064 23.751 1.00 95.81 196 GLN A O 1
ATOM 1557 N N . ARG A 1 197 ? 6.054 -2.782 22.374 1.00 96.44 197 ARG A N 1
ATOM 1558 C CA . ARG A 1 197 ? 7.023 -3.169 23.412 1.00 96.44 197 ARG A CA 1
ATOM 1559 C C . ARG A 1 197 ? 7.677 -1.969 24.100 1.00 96.44 197 ARG A C 1
ATOM 1561 O O . ARG A 1 197 ? 7.897 -2.009 25.306 1.00 96.44 197 ARG A O 1
ATOM 1568 N N . THR A 1 198 ? 8.034 -0.931 23.343 1.00 96.69 198 THR A N 1
ATOM 1569 C CA . THR A 1 198 ? 8.759 0.250 23.855 1.00 96.69 198 THR A CA 1
ATOM 1570 C C . THR A 1 198 ? 7.835 1.363 24.338 1.00 96.69 198 THR A C 1
ATOM 1572 O O . THR A 1 198 ? 8.228 2.140 25.204 1.00 96.69 198 THR A O 1
ATOM 1575 N N . GLN A 1 199 ? 6.606 1.432 23.818 1.00 94.00 199 GLN A N 1
ATOM 1576 C CA . GLN A 1 199 ? 5.603 2.442 24.157 1.00 94.00 199 GLN A CA 1
ATOM 1577 C C . GLN A 1 199 ? 4.223 1.791 24.413 1.00 94.00 199 GLN A C 1
ATOM 1579 O O . GLN A 1 199 ? 3.279 1.993 23.636 1.00 94.00 199 GLN A O 1
ATOM 1584 N N . PRO A 1 200 ? 4.068 0.995 25.494 1.00 91.00 200 PRO A N 1
ATOM 1585 C CA . PRO A 1 200 ? 2.817 0.299 25.789 1.00 91.00 200 PRO A CA 1
ATOM 1586 C C . PRO A 1 200 ? 1.617 1.252 25.860 1.00 91.00 200 PRO A C 1
ATOM 1588 O O . PRO A 1 200 ? 1.661 2.291 26.516 1.00 91.00 200 PRO A O 1
ATOM 1591 N N . GLY A 1 201 ? 0.529 0.899 25.172 1.00 88.50 201 GLY A N 1
ATOM 1592 C CA . GLY A 1 201 ? -0.705 1.692 25.133 1.00 88.50 201 GLY A CA 1
ATOM 1593 C C . GLY A 1 201 ? -0.679 2.935 24.230 1.00 88.50 201 GLY A C 1
ATOM 1594 O O . GLY A 1 201 ? -1.728 3.560 24.064 1.00 88.50 201 GLY A O 1
ATOM 1595 N N . VAL A 1 202 ? 0.460 3.288 23.616 1.00 91.94 202 VAL A N 1
ATOM 1596 C CA . VAL A 1 202 ? 0.531 4.367 22.610 1.00 91.94 202 VAL A CA 1
ATOM 1597 C C . VAL A 1 202 ? -0.043 3.899 21.274 1.00 91.94 202 VAL A C 1
ATOM 1599 O O . VAL A 1 202 ? -0.892 4.583 20.703 1.00 91.94 202 VAL A O 1
ATOM 1602 N N . TYR A 1 203 ? 0.365 2.718 20.801 1.00 96.44 203 TYR A N 1
ATOM 1603 C CA . TYR A 1 203 ? -0.195 2.111 19.593 1.00 96.44 203 TYR A CA 1
ATOM 1604 C C . TYR A 1 203 ? -1.614 1.590 19.878 1.00 96.44 203 TYR A C 1
ATOM 1606 O O . TYR A 1 203 ? -1.799 0.737 20.747 1.00 96.44 203 TYR A O 1
ATOM 1614 N N . ARG A 1 204 ? -2.619 2.154 19.194 1.00 96.69 204 ARG A N 1
ATOM 1615 C CA . ARG A 1 204 ? -4.047 1.979 19.521 1.00 96.69 204 ARG A CA 1
ATOM 1616 C C . ARG A 1 204 ? -4.783 0.832 18.815 1.00 96.69 204 ARG A C 1
ATOM 1618 O O . ARG A 1 204 ? -5.566 0.190 19.511 1.00 96.69 204 ARG A O 1
ATOM 1625 N N . PRO A 1 205 ? -4.635 0.584 17.500 1.00 97.94 205 PRO A N 1
ATOM 1626 C CA . PRO A 1 205 ? -5.490 -0.388 16.825 1.00 97.94 205 PRO A CA 1
ATOM 1627 C C . PRO A 1 205 ? -5.135 -1.827 17.208 1.00 97.94 205 PRO A C 1
ATOM 1629 O O . PRO A 1 205 ? -4.014 -2.126 17.627 1.00 97.94 205 PRO A O 1
ATOM 1632 N N . SER A 1 206 ? -6.094 -2.737 17.026 1.00 97.50 206 SER A N 1
ATOM 1633 C CA . SER A 1 206 ? -5.846 -4.175 17.165 1.00 97.50 206 SER A CA 1
ATOM 1634 C C . SER A 1 206 ? -4.870 -4.654 16.084 1.00 97.50 206 SER A C 1
ATOM 1636 O O . SER A 1 206 ? -4.944 -4.196 14.945 1.00 97.50 206 SER A O 1
ATOM 1638 N N . VAL A 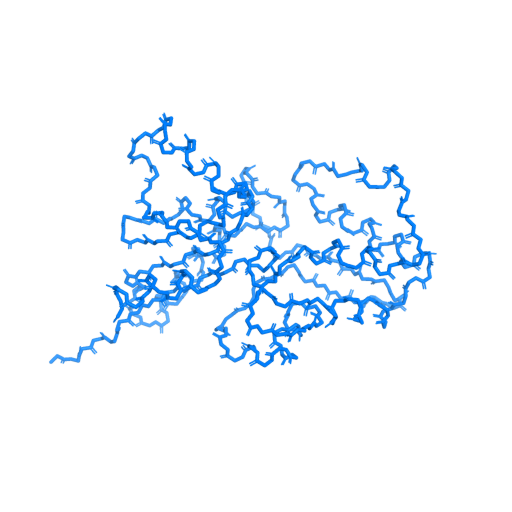1 207 ? -3.964 -5.573 16.426 1.00 98.19 207 VAL A N 1
ATOM 1639 C CA . VAL A 1 207 ? -2.918 -6.078 15.521 1.00 98.19 207 VAL A CA 1
ATOM 1640 C C . VAL A 1 207 ? -3.105 -7.574 15.315 1.00 98.19 207 VAL A C 1
ATOM 1642 O O . VAL A 1 207 ? -3.037 -8.343 16.272 1.00 98.19 207 VAL A O 1
ATOM 1645 N N . VAL A 1 208 ? -3.311 -7.984 14.064 1.00 98.25 208 VAL A N 1
ATOM 1646 C CA . VAL A 1 208 ? -3.586 -9.374 13.673 1.00 98.25 208 VAL A CA 1
ATOM 1647 C C . VAL A 1 208 ? -2.629 -9.769 12.542 1.00 98.25 208 VAL A C 1
ATOM 1649 O O . VAL A 1 208 ? -2.943 -9.564 11.371 1.00 98.25 208 VAL A O 1
ATOM 1652 N N . PRO A 1 209 ? -1.425 -10.282 12.851 1.00 98.06 209 PRO A N 1
ATOM 1653 C CA . PRO A 1 209 ? -0.438 -10.576 11.818 1.00 98.06 209 PRO A CA 1
ATOM 1654 C C . PRO A 1 209 ? -0.860 -11.756 10.938 1.00 98.06 209 PRO A C 1
ATOM 1656 O O . PRO A 1 209 ? -1.259 -12.797 11.467 1.00 98.06 209 PRO A O 1
ATOM 1659 N N . TRP A 1 210 ? -0.717 -11.609 9.620 1.00 97.25 210 TRP A N 1
ATOM 1660 C CA . TRP A 1 210 ? -1.147 -12.585 8.607 1.00 97.25 210 TRP A CA 1
ATOM 1661 C C . TRP A 1 210 ? 0.042 -13.168 7.836 1.00 97.25 210 TRP A C 1
ATOM 1663 O O . TRP A 1 210 ? 1.045 -12.489 7.645 1.00 97.25 210 TRP A O 1
ATOM 1673 N N . GLU A 1 211 ? -0.059 -14.412 7.373 1.00 93.62 211 GLU A N 1
ATOM 1674 C CA . GLU A 1 211 ? 0.933 -15.040 6.481 1.00 93.62 211 GLU A CA 1
ATOM 1675 C C . GLU A 1 211 ? 0.362 -15.256 5.076 1.00 93.62 211 GLU A C 1
ATOM 1677 O O . GLU A 1 211 ? 1.076 -15.138 4.084 1.00 93.62 211 GLU A O 1
ATOM 1682 N N . ARG A 1 212 ? -0.943 -15.536 4.983 1.00 90.56 212 ARG A N 1
ATOM 1683 C CA . ARG A 1 212 ? -1.696 -15.721 3.737 1.00 90.56 212 ARG A CA 1
ATOM 1684 C C . ARG A 1 212 ? -2.994 -14.919 3.797 1.00 90.56 212 ARG A C 1
ATOM 1686 O O . ARG A 1 212 ? -3.562 -14.735 4.873 1.00 90.56 212 ARG A O 1
ATOM 1693 N N . GLY A 1 213 ? -3.538 -14.523 2.645 1.00 85.12 213 GLY A N 1
ATOM 1694 C CA . GLY A 1 213 ? -4.813 -13.786 2.586 1.00 85.12 213 GLY A CA 1
ATOM 1695 C C . GLY A 1 213 ? -5.991 -14.514 3.258 1.00 85.12 213 GLY A C 1
ATOM 1696 O O . GLY A 1 213 ? -6.910 -13.873 3.766 1.00 85.12 213 GLY A O 1
ATOM 1697 N N . GLN A 1 214 ? -5.933 -15.848 3.339 1.00 90.00 214 GLN A N 1
ATOM 1698 C CA . GLN A 1 214 ? -6.920 -16.659 4.054 1.00 90.00 214 GLN A CA 1
ATOM 1699 C C . GLN A 1 214 ? -6.974 -16.349 5.561 1.00 90.00 214 GLN A C 1
ATOM 1701 O O . GLN A 1 214 ? -8.058 -16.365 6.135 1.00 90.00 214 GLN A O 1
ATOM 1706 N N . ASP A 1 215 ? -5.849 -15.995 6.188 1.00 92.81 215 ASP A N 1
ATOM 1707 C CA . ASP A 1 215 ? -5.794 -15.703 7.626 1.00 92.81 215 ASP A CA 1
ATOM 1708 C C . ASP A 1 215 ? -6.566 -14.404 7.951 1.00 92.81 215 ASP A C 1
ATOM 1710 O O . ASP A 1 215 ? -7.259 -14.315 8.966 1.00 92.81 215 ASP A O 1
ATOM 1714 N N . VAL A 1 216 ? -6.516 -13.418 7.042 1.00 93.12 216 VAL A N 1
ATOM 1715 C CA . VAL A 1 216 ? -7.324 -12.186 7.110 1.00 93.12 216 VAL A CA 1
ATOM 1716 C C . VAL A 1 216 ? -8.809 -12.516 6.941 1.00 93.12 216 VAL A C 1
ATOM 1718 O O . VAL A 1 216 ? -9.637 -12.060 7.728 1.00 93.12 216 VAL A O 1
ATOM 1721 N N . VAL A 1 217 ? -9.158 -13.340 5.947 1.00 92.56 217 VAL A N 1
ATOM 1722 C CA . VAL A 1 217 ? -10.545 -13.769 5.692 1.00 92.56 217 VAL A CA 1
ATOM 1723 C C . VAL A 1 217 ? -11.132 -14.516 6.891 1.00 92.56 217 VAL A C 1
ATOM 1725 O O . VAL A 1 217 ? -12.273 -14.252 7.271 1.00 92.56 217 VAL A O 1
ATOM 1728 N N . ASP A 1 218 ? -10.375 -15.426 7.501 1.00 94.06 218 ASP A N 1
ATOM 1729 C CA . ASP A 1 218 ? -10.851 -16.216 8.635 1.00 94.06 218 ASP A CA 1
ATOM 1730 C C . ASP A 1 218 ? -11.000 -15.379 9.906 1.00 94.06 218 ASP A C 1
ATOM 1732 O O . ASP A 1 218 ? -11.992 -15.548 10.612 1.00 94.06 218 ASP A O 1
ATOM 1736 N N . PHE A 1 219 ? -10.119 -14.403 10.151 1.00 94.88 219 PHE A N 1
ATOM 1737 C CA . PHE A 1 219 ? -10.343 -13.417 11.208 1.00 94.88 219 PHE A CA 1
ATOM 1738 C C . PHE A 1 219 ? -11.610 -12.584 10.962 1.00 94.88 219 PHE A C 1
ATOM 1740 O O . PHE A 1 219 ? -12.419 -12.425 11.875 1.00 94.88 219 PHE A O 1
ATOM 1747 N N . LEU A 1 220 ? -11.834 -12.084 9.741 1.00 92.75 220 LEU A N 1
ATOM 1748 C CA . LEU A 1 220 ? -13.011 -11.258 9.440 1.00 92.75 220 LEU A CA 1
ATOM 1749 C C . LEU A 1 220 ? -14.332 -12.010 9.673 1.00 92.75 220 LEU A C 1
ATOM 1751 O O . LEU A 1 220 ? -15.246 -11.428 10.249 1.00 92.75 220 LEU A O 1
ATOM 1755 N N . LYS A 1 221 ? -14.407 -13.311 9.350 1.00 93.62 221 LYS A N 1
ATOM 1756 C CA . LYS A 1 221 ? -15.568 -14.178 9.660 1.00 93.62 221 LYS A CA 1
ATOM 1757 C C . LYS A 1 221 ? -15.902 -14.283 11.157 1.00 93.62 221 LYS A C 1
ATOM 1759 O O . LYS A 1 221 ? -16.977 -14.764 11.494 1.00 93.62 221 LYS A O 1
ATOM 1764 N N . THR A 1 222 ? -14.987 -13.908 12.056 1.00 92.88 222 THR A N 1
ATOM 1765 C CA . THR A 1 222 ? -15.228 -13.934 13.513 1.00 92.88 222 THR A CA 1
ATOM 1766 C C . THR A 1 222 ? -15.782 -12.629 14.079 1.00 92.88 222 THR A C 1
ATOM 1768 O O . THR A 1 222 ? -16.184 -12.607 15.241 1.00 92.88 222 THR A O 1
ATOM 1771 N N . ILE A 1 223 ? -15.792 -11.544 13.294 1.00 88.50 223 ILE A N 1
ATOM 1772 C CA . ILE A 1 223 ? -16.130 -10.195 13.777 1.00 88.50 223 ILE A CA 1
ATOM 1773 C C . ILE A 1 223 ? -17.109 -9.417 12.881 1.00 88.50 223 ILE A C 1
ATOM 1775 O O . ILE A 1 223 ? -17.478 -8.301 13.254 1.00 88.50 223 ILE A O 1
ATOM 1779 N N . LEU A 1 224 ? -17.492 -9.968 11.721 1.00 84.50 224 LEU A N 1
ATOM 1780 C CA . LEU A 1 224 ? -18.430 -9.393 10.746 1.00 84.50 224 LEU A CA 1
ATOM 1781 C C . LEU A 1 224 ? -19.636 -10.317 10.530 1.00 84.50 224 LEU A C 1
ATOM 1783 O O . LEU A 1 224 ? -20.757 -9.768 10.468 1.00 84.50 224 LEU A O 1
#

InterPro domains:
  IPR016965 Phosphatase PHOSPHO-type [PF06888] (9-81)
  IPR016965 Phosphatase PHOSPHO-type [PF06888] (90-222)
  IPR016965 Phosphatase PHOSPHO-type [PIRSF031051] (5-223)
  IPR016965 Phosphatase PHOSPHO-type [PTHR20889] (90-222)
  IPR023214 HAD superfamily [G3DSA:3.40.50.1000] (98-224)
  IPR036412 HAD-like superfamily [SSF56784] (7-220)

Secondary structure (DSSP, 8-state):
---PPP-EEEEE-STTTTBSS-HHHHHHHTSSSPPPHHHHTT--TT-HHHHHHHHHHHHHHTT--HHHHHHHHHTPBBSBTBB--STHHHHHHHTT-GGG-S------EEE-TTS-EEE--S-----SSS-TT--HHHHHHHHHHHHHHTTSS--SEEEEEE-SGGGHHHHTT--TT-EEEEBTTSHHHHHHHHHHHHSTTTS-SEE--BSSHHHHHHHHTTT-

Organism: Bagarius yarrelli (NCBI:txid175774)